Protein AF-A0A534HY97-F1 (afdb_monomer_lite)

Structure (mmCIF, N/CA/C/O backbone):
data_AF-A0A534HY97-F1
#
_entry.id   AF-A0A534HY97-F1
#
loop_
_atom_site.group_PDB
_atom_site.id
_atom_site.type_symbol
_atom_site.label_atom_id
_atom_site.label_alt_id
_atom_site.label_comp_id
_atom_site.label_asym_id
_atom_site.label_entity_id
_atom_site.label_seq_id
_atom_site.pdbx_PDB_ins_code
_atom_site.Cartn_x
_atom_site.Cartn_y
_atom_site.Cartn_z
_atom_site.occupancy
_atom_site.B_iso_or_equiv
_atom_site.auth_seq_id
_atom_site.auth_comp_id
_atom_site.auth_asym_id
_atom_site.auth_atom_id
_atom_site.pdbx_PDB_model_num
ATOM 1 N N . MET A 1 1 ? -30.681 -29.933 42.573 1.00 43.81 1 MET A N 1
ATOM 2 C CA . MET A 1 1 ? -31.107 -31.127 43.339 1.00 43.81 1 MET A CA 1
ATOM 3 C C . MET A 1 1 ? -30.708 -32.365 42.556 1.00 43.81 1 MET A C 1
ATOM 5 O O . MET A 1 1 ? -30.919 -32.370 41.352 1.00 43.81 1 MET A O 1
ATOM 9 N N . MET A 1 2 ? -30.100 -33.366 43.199 1.00 53.94 2 MET A N 1
ATOM 10 C CA . MET A 1 2 ? -29.846 -34.669 42.565 1.00 53.94 2 MET A CA 1
ATOM 11 C C . MET A 1 2 ? -31.105 -35.553 42.613 1.00 53.94 2 MET A C 1
ATOM 13 O O . MET A 1 2 ? -31.918 -35.368 43.522 1.00 53.94 2 MET A O 1
ATOM 17 N N . PRO A 1 3 ? -31.273 -36.508 41.676 1.00 55.75 3 PRO A N 1
ATOM 18 C CA . PRO A 1 3 ? -32.356 -37.478 41.753 1.00 55.75 3 PRO A CA 1
ATOM 19 C C . PRO A 1 3 ? -32.125 -38.474 42.909 1.00 55.75 3 PRO A C 1
ATOM 21 O O . PRO A 1 3 ? -30.981 -38.669 43.327 1.00 55.75 3 PRO A O 1
ATOM 24 N N . PRO A 1 4 ? -33.188 -39.127 43.418 1.00 71.38 4 PRO A N 1
ATOM 25 C CA . PRO A 1 4 ? -33.083 -40.189 44.420 1.00 71.38 4 PRO A CA 1
ATOM 26 C C . PRO A 1 4 ? -32.138 -41.309 43.961 1.00 71.38 4 PRO A C 1
ATOM 28 O O . PRO A 1 4 ? -32.196 -41.737 42.809 1.00 71.38 4 PRO A O 1
ATOM 31 N N . ALA A 1 5 ? -31.293 -41.802 44.870 1.00 62.44 5 ALA A N 1
ATOM 32 C CA . ALA A 1 5 ? -30.189 -42.720 44.567 1.00 62.44 5 ALA A CA 1
ATOM 33 C C . ALA A 1 5 ? -30.605 -44.099 44.008 1.00 62.44 5 ALA A C 1
ATOM 35 O O . ALA A 1 5 ? -29.761 -44.816 43.480 1.00 62.44 5 ALA A O 1
ATOM 36 N N . GLU A 1 6 ? -31.884 -44.474 44.103 1.00 64.75 6 GLU A N 1
ATOM 37 C CA . GLU A 1 6 ? -32.366 -45.813 43.725 1.00 64.75 6 GLU A CA 1
ATOM 38 C C . GLU A 1 6 ? -32.946 -45.912 42.304 1.00 64.75 6 GLU A C 1
ATOM 40 O O . GLU A 1 6 ? -33.356 -46.988 41.871 1.00 64.75 6 GLU A O 1
ATOM 45 N N . LEU A 1 7 ? -32.972 -44.815 41.542 1.00 68.56 7 LEU A N 1
ATOM 46 C CA . LEU A 1 7 ? -33.473 -44.832 40.168 1.00 68.56 7 LEU A CA 1
ATOM 47 C C . LEU A 1 7 ? -32.348 -45.120 39.172 1.00 68.56 7 LEU A C 1
ATOM 49 O O . LEU A 1 7 ? -31.278 -44.511 39.204 1.00 68.56 7 LEU A O 1
ATOM 53 N N . ARG A 1 8 ? -32.610 -46.051 38.246 1.00 76.31 8 ARG A N 1
ATOM 54 C CA . ARG A 1 8 ? -31.692 -46.363 37.148 1.00 76.31 8 ARG A CA 1
ATOM 55 C C . ARG A 1 8 ? -31.490 -45.113 36.296 1.00 76.31 8 ARG A C 1
ATOM 57 O O . ARG A 1 8 ? -32.447 -44.547 35.772 1.00 76.31 8 ARG A O 1
ATOM 64 N N . ARG A 1 9 ? -30.230 -44.700 36.168 1.00 78.38 9 ARG A N 1
ATOM 65 C CA . ARG A 1 9 ? -29.832 -43.585 35.312 1.00 78.38 9 ARG A CA 1
ATOM 66 C C . ARG A 1 9 ? -30.178 -43.910 33.847 1.00 78.38 9 ARG A C 1
ATOM 68 O O . ARG A 1 9 ? -30.005 -45.069 33.461 1.00 78.38 9 ARG A O 1
ATOM 75 N N . PRO A 1 10 ? -30.642 -42.934 33.049 1.00 84.44 10 PRO A N 1
ATOM 76 C CA . PRO A 1 10 ? -30.774 -43.107 31.606 1.00 84.44 10 PRO A CA 1
ATOM 77 C C . PRO A 1 10 ? -29.459 -43.583 30.980 1.00 84.44 10 PRO A C 1
ATOM 79 O O . PRO A 1 10 ? -28.375 -43.284 31.490 1.00 84.44 10 PRO A O 1
ATOM 82 N N . ASP A 1 11 ? -29.549 -44.346 29.895 1.00 87.00 11 ASP A N 1
ATOM 83 C CA . ASP A 1 11 ? -28.372 -44.769 29.145 1.00 87.00 11 ASP A CA 1
ATOM 84 C C . ASP A 1 11 ? -27.736 -43.574 28.394 1.00 87.00 11 ASP A C 1
ATOM 86 O O . ASP A 1 11 ? -28.384 -42.538 28.206 1.00 87.00 11 ASP A O 1
ATOM 90 N N . PRO A 1 12 ? -26.467 -43.682 27.961 1.00 88.81 12 PRO A N 1
ATOM 91 C CA . PRO A 1 12 ? -25.765 -42.583 27.299 1.00 88.81 12 PRO A CA 1
ATOM 92 C C . PRO A 1 12 ? -26.453 -42.049 26.036 1.00 88.81 12 PRO A C 1
ATOM 94 O O . PRO A 1 12 ? -26.373 -40.850 25.782 1.00 88.81 12 PRO A O 1
ATOM 97 N N . ALA A 1 13 ? -27.149 -42.894 25.264 1.00 91.31 13 ALA A N 1
ATOM 98 C CA . ALA A 1 13 ? -27.832 -42.448 24.050 1.00 91.31 13 ALA A CA 1
ATOM 99 C C . ALA A 1 13 ? -29.048 -41.581 24.392 1.00 91.31 13 ALA A C 1
ATOM 101 O O . ALA A 1 13 ? -29.286 -40.568 23.740 1.00 91.31 13 ALA A O 1
ATOM 102 N N . THR A 1 14 ? -29.764 -41.921 25.468 1.00 89.88 14 THR A N 1
ATOM 103 C CA . THR A 1 14 ? -30.853 -41.086 25.993 1.00 89.88 14 THR A CA 1
ATOM 104 C C . THR A 1 14 ? -30.345 -39.723 26.478 1.00 89.88 14 THR A C 1
ATOM 106 O O . THR A 1 14 ? -31.007 -38.708 26.266 1.00 89.88 14 THR A O 1
ATOM 109 N N . TYR A 1 15 ? -29.159 -39.669 27.092 1.00 90.50 15 TYR A N 1
ATOM 110 C CA . TYR A 1 15 ? -28.536 -38.398 27.475 1.00 90.50 15 TYR A CA 1
ATOM 111 C C . TYR A 1 15 ? -28.153 -37.546 26.266 1.00 90.50 15 TYR A C 1
ATOM 113 O O . TYR A 1 15 ? -28.470 -36.360 26.254 1.00 90.50 15 TYR A O 1
ATOM 121 N N . GLN A 1 16 ? -27.516 -38.141 25.256 1.00 93.38 16 GLN A N 1
ATOM 122 C CA . GLN A 1 16 ? -27.124 -37.412 24.053 1.00 93.38 16 GLN A CA 1
ATOM 123 C C . GLN A 1 16 ? -28.350 -36.875 23.309 1.00 93.38 16 GLN A C 1
ATOM 125 O O . GLN A 1 16 ? -28.400 -35.694 23.003 1.00 93.38 16 GLN A O 1
ATOM 130 N N . ALA A 1 17 ? -29.394 -37.694 23.146 1.00 93.25 17 ALA A N 1
ATOM 131 C CA . ALA A 1 17 ? -30.638 -37.267 22.509 1.00 93.25 17 ALA A CA 1
ATOM 132 C C . ALA A 1 17 ? -31.322 -36.104 23.251 1.00 93.25 17 ALA A C 1
ATOM 134 O O . ALA A 1 17 ? -31.919 -35.237 22.619 1.00 93.25 17 ALA A O 1
ATOM 135 N N . MET A 1 18 ? -31.238 -36.069 24.587 1.00 94.25 18 MET A N 1
ATOM 136 C CA . MET A 1 18 ? -31.738 -34.944 25.382 1.00 94.25 18 MET A CA 1
ATOM 137 C C . MET A 1 18 ? -30.898 -33.677 25.173 1.00 94.25 18 MET A C 1
ATOM 139 O O . MET A 1 18 ? -31.474 -32.595 25.080 1.00 94.25 18 MET A O 1
ATOM 143 N N . VAL A 1 19 ? -29.567 -33.800 25.138 1.00 94.50 19 VAL A N 1
ATOM 144 C CA . VAL A 1 19 ? -28.653 -32.672 24.891 1.00 94.50 19 VAL A CA 1
ATOM 145 C C . VAL A 1 19 ? -28.893 -32.105 23.496 1.00 94.50 19 VAL A C 1
ATOM 147 O O . VAL A 1 19 ? -29.194 -30.923 23.390 1.00 94.50 19 VAL A O 1
ATOM 150 N N . ASP A 1 20 ? -28.892 -32.956 22.470 1.00 96.06 20 ASP A N 1
ATOM 151 C CA . ASP A 1 20 ? -29.117 -32.559 21.078 1.00 96.06 20 ASP A CA 1
ATOM 152 C C . ASP A 1 20 ? -30.494 -31.900 20.905 1.00 96.06 20 ASP A C 1
ATOM 154 O O . ASP A 1 20 ? -30.628 -30.884 20.227 1.00 96.06 20 ASP A O 1
ATOM 158 N N . TRP A 1 21 ? -31.534 -32.450 21.548 1.00 95.19 21 TRP A N 1
ATOM 159 C CA . TRP A 1 21 ? -32.861 -31.837 21.543 1.00 95.19 21 TRP A CA 1
ATOM 160 C C . TRP A 1 21 ? -32.834 -30.446 22.181 1.00 95.19 21 TRP A C 1
ATOM 162 O O . TRP A 1 21 ? -33.340 -29.503 21.579 1.00 95.19 21 TRP A O 1
ATOM 172 N N . LEU A 1 22 ? -32.223 -30.300 23.361 1.00 94.50 22 LEU A N 1
ATOM 173 C CA . LEU A 1 22 ? -32.164 -29.026 24.078 1.00 94.50 22 LEU A CA 1
ATOM 174 C C . LEU A 1 22 ? -31.358 -27.972 23.307 1.00 94.50 22 LEU A C 1
ATOM 176 O O . LEU A 1 22 ? -31.809 -26.837 23.205 1.00 94.50 22 LEU A O 1
ATOM 180 N N . GLU A 1 23 ? -30.206 -28.346 22.751 1.00 93.69 23 GLU A N 1
ATOM 181 C CA . GLU A 1 23 ? -29.397 -27.486 21.880 1.00 93.69 23 GLU A CA 1
ATOM 182 C C . GLU A 1 23 ? -30.203 -27.067 20.649 1.00 93.69 23 GLU A C 1
ATOM 184 O O . GLU A 1 23 ? -30.319 -25.879 20.370 1.00 93.69 23 GLU A O 1
ATOM 189 N N . SER A 1 24 ? -30.877 -28.014 19.985 1.00 93.88 24 SER A N 1
ATOM 190 C CA . SER A 1 24 ? -31.702 -27.710 18.812 1.00 93.88 24 SER A CA 1
ATOM 191 C C . SER A 1 24 ? -32.898 -26.807 19.121 1.00 93.88 24 SER A C 1
ATOM 193 O O . SER A 1 24 ? -33.297 -26.025 18.263 1.00 93.88 24 SER A O 1
ATOM 195 N N . GLU A 1 25 ? -33.495 -26.911 20.313 1.00 93.38 25 GLU A N 1
ATOM 196 C CA . GLU A 1 25 ? -34.571 -26.017 20.755 1.00 93.38 25 GLU A CA 1
ATOM 197 C C . GLU A 1 25 ? -34.041 -24.620 21.072 1.00 93.38 25 GLU A C 1
ATOM 199 O O . GLU A 1 25 ? -34.659 -23.632 20.685 1.00 93.38 25 GLU A O 1
ATOM 204 N N . LEU A 1 26 ? -32.892 -24.531 21.747 1.00 88.19 26 LEU A N 1
ATOM 205 C CA . LEU A 1 26 ? -32.250 -23.256 22.052 1.00 88.19 26 LEU A CA 1
ATOM 206 C C . LEU A 1 26 ? -31.831 -22.531 20.768 1.00 88.19 26 LEU A C 1
ATOM 208 O O . LEU A 1 26 ? -32.107 -21.343 20.636 1.00 88.19 26 LEU A O 1
ATOM 212 N N . ASP A 1 27 ? -31.241 -23.245 19.811 1.00 88.50 27 ASP A N 1
ATOM 213 C CA . ASP A 1 27 ? -30.757 -22.676 18.552 1.00 88.50 27 ASP A CA 1
ATOM 214 C C . ASP A 1 27 ? -31.889 -22.307 17.584 1.00 88.50 27 ASP A C 1
ATOM 216 O O . ASP A 1 27 ? -31.730 -21.392 16.777 1.00 88.50 27 ASP A O 1
ATOM 220 N N . ARG A 1 28 ? -33.045 -22.985 17.652 1.00 88.31 28 ARG A N 1
ATOM 221 C CA . ARG A 1 28 ? -34.173 -22.744 16.733 1.00 88.31 28 ARG A CA 1
ATOM 222 C C . ARG A 1 28 ? -34.725 -21.327 16.833 1.00 88.31 28 ARG A C 1
ATOM 224 O O . ARG A 1 28 ? -35.046 -20.734 15.805 1.00 88.31 28 ARG A O 1
ATOM 231 N N . ASP A 1 29 ? -34.828 -20.816 18.056 1.00 82.31 29 ASP A N 1
ATOM 232 C CA . ASP A 1 29 ? -35.388 -19.496 18.346 1.00 82.31 29 ASP A CA 1
ATOM 233 C C . ASP A 1 29 ? -34.327 -18.497 18.825 1.00 82.31 29 ASP A C 1
ATOM 235 O O . ASP A 1 29 ? -34.662 -17.350 19.125 1.00 82.31 29 ASP A O 1
ATOM 239 N N . ALA A 1 30 ? -33.050 -18.895 18.893 1.00 82.50 30 ALA A N 1
ATOM 240 C CA . ALA A 1 30 ? -31.966 -17.975 19.194 1.00 82.50 30 ALA A CA 1
ATOM 241 C C . ALA A 1 30 ? -31.774 -17.010 18.014 1.00 82.50 30 ALA A C 1
ATOM 243 O O . ALA A 1 30 ? -31.283 -17.415 16.955 1.00 82.50 30 ALA A O 1
ATOM 244 N N . PRO A 1 31 ? -32.100 -15.710 18.158 1.00 80.62 31 PRO A N 1
ATOM 245 C CA . PRO A 1 31 ? -31.619 -14.743 17.190 1.00 80.62 31 PRO A CA 1
ATOM 246 C C . PRO A 1 31 ? -30.084 -14.776 17.228 1.00 80.62 31 PRO A C 1
ATOM 248 O O . PRO A 1 31 ? -29.516 -14.805 18.327 1.00 80.62 31 PRO A O 1
ATOM 251 N N . PRO A 1 32 ? -29.394 -14.741 16.072 1.00 78.69 32 PRO A N 1
ATOM 252 C CA . PRO A 1 32 ? -27.952 -14.565 16.051 1.00 78.69 32 PRO A CA 1
ATOM 253 C C . PRO A 1 32 ? -27.597 -13.349 16.906 1.00 78.69 32 PRO A C 1
ATOM 255 O O . PRO A 1 32 ? -27.979 -12.219 16.591 1.00 78.69 32 PRO A O 1
ATOM 258 N N . TYR A 1 33 ? -26.913 -13.574 18.028 1.00 75.69 33 TYR A N 1
ATOM 259 C CA . TYR A 1 33 ? -26.453 -12.482 18.871 1.00 75.69 33 TYR A CA 1
ATOM 260 C C . TYR A 1 33 ? -25.188 -11.903 18.248 1.00 75.69 33 TYR A C 1
ATOM 262 O O . TYR A 1 33 ? -24.064 -12.223 18.627 1.00 75.69 33 TYR A O 1
ATOM 270 N N . THR A 1 34 ? -25.395 -11.057 17.247 1.00 73.31 34 THR A N 1
ATOM 271 C CA . THR A 1 34 ? -24.365 -10.226 16.633 1.00 73.31 34 THR A CA 1
ATOM 272 C C . THR A 1 34 ? -24.617 -8.787 17.074 1.00 73.31 34 THR A C 1
ATOM 274 O O . THR A 1 34 ? -25.194 -8.009 16.306 1.00 73.31 34 THR A O 1
ATOM 277 N N . PRO A 1 35 ? -24.293 -8.420 18.332 1.00 72.62 35 PRO A N 1
ATOM 278 C CA . PRO A 1 35 ? -24.383 -7.028 18.741 1.00 72.62 35 PRO A CA 1
ATOM 279 C C . PRO A 1 35 ? -23.539 -6.207 17.771 1.00 72.62 35 PRO A C 1
ATOM 281 O O . PRO A 1 35 ? -22.435 -6.622 17.406 1.00 72.62 35 PRO A O 1
ATOM 284 N N . ALA A 1 36 ? -24.070 -5.067 17.325 1.00 70.06 36 ALA A N 1
ATOM 285 C CA . ALA A 1 36 ? -23.292 -4.165 16.491 1.00 70.06 36 ALA A CA 1
ATOM 286 C C . ALA A 1 36 ? -21.965 -3.882 17.212 1.00 70.06 36 ALA A C 1
ATOM 288 O O . ALA A 1 36 ? -21.996 -3.642 18.429 1.00 70.06 36 ALA A O 1
ATOM 289 N N . PRO A 1 37 ? -20.817 -3.947 16.513 1.00 68.62 37 PRO A N 1
ATOM 290 C CA . PRO A 1 37 ? -19.553 -3.589 17.126 1.00 68.62 37 PRO A CA 1
ATOM 291 C C . PRO A 1 37 ? -19.730 -2.201 17.739 1.00 68.62 37 PRO A C 1
ATOM 293 O O . PRO A 1 37 ? -20.206 -1.274 17.080 1.00 68.62 37 PRO A O 1
ATOM 296 N N . GLY A 1 38 ? -19.455 -2.089 19.041 1.00 73.12 38 GLY A N 1
ATOM 297 C CA . GLY A 1 38 ? -19.552 -0.808 19.730 1.00 73.12 38 GLY A CA 1
ATOM 298 C C . GLY A 1 38 ? -18.714 0.231 18.988 1.00 73.12 38 GLY A C 1
ATOM 299 O O . GLY A 1 38 ? -17.711 -0.120 18.366 1.00 73.12 38 GLY A O 1
ATOM 300 N N . LEU A 1 39 ? -19.121 1.500 19.032 1.00 78.06 39 LEU A N 1
ATOM 301 C CA . LEU A 1 39 ? -18.336 2.566 18.412 1.00 78.06 39 LEU A CA 1
ATOM 302 C C . LEU A 1 39 ? -16.916 2.547 18.986 1.00 78.06 39 LEU A C 1
ATOM 304 O O . LEU A 1 39 ? -16.729 2.655 20.198 1.00 78.06 39 LEU A O 1
ATOM 308 N N . HIS A 1 40 ? -15.936 2.406 18.103 1.00 82.25 40 HIS A N 1
ATOM 309 C CA . HIS A 1 40 ? -14.521 2.431 18.431 1.00 82.25 40 HIS A CA 1
ATOM 310 C C . HIS A 1 40 ? -13.775 3.296 17.430 1.00 82.25 40 HIS A C 1
ATOM 312 O O . HIS A 1 40 ? -14.274 3.590 16.341 1.00 82.25 40 HIS A O 1
ATOM 318 N N . ARG A 1 41 ? -12.583 3.749 17.825 1.00 88.00 41 ARG A N 1
ATOM 319 C CA . ARG A 1 41 ? -11.640 4.302 16.851 1.00 88.00 41 ARG A CA 1
ATOM 320 C C . ARG A 1 41 ? -11.273 3.201 15.859 1.00 88.00 41 ARG A C 1
ATOM 322 O O . ARG A 1 41 ? -11.191 2.049 16.267 1.00 88.00 41 ARG A O 1
ATOM 329 N N . LEU A 1 42 ? -10.970 3.575 14.621 1.00 89.44 42 LEU A N 1
ATOM 330 C CA . LEU A 1 42 ? -10.340 2.645 13.688 1.00 89.44 42 LEU A CA 1
ATOM 331 C C . LEU A 1 42 ? -9.003 2.182 14.283 1.00 89.44 42 LEU A C 1
ATOM 333 O O . LEU A 1 42 ? -8.281 2.986 14.885 1.00 89.44 42 LEU A O 1
ATOM 337 N N . ASN A 1 43 ? -8.691 0.900 14.161 1.00 90.38 43 ASN A N 1
ATOM 338 C CA . ASN A 1 43 ? -7.332 0.411 14.376 1.00 90.38 43 ASN A CA 1
ATOM 339 C C . ASN A 1 43 ? -6.474 0.647 13.115 1.00 90.38 43 ASN A C 1
ATOM 341 O O . ASN A 1 43 ? -6.963 1.139 12.096 1.00 90.38 43 ASN A O 1
ATOM 345 N N . ARG A 1 44 ? -5.178 0.325 13.161 1.00 92.50 44 ARG A N 1
ATOM 346 C CA . ARG A 1 44 ? -4.254 0.507 12.027 1.00 92.50 44 ARG A CA 1
ATOM 347 C C . ARG A 1 44 ? -4.738 -0.170 10.745 1.00 92.50 44 ARG A C 1
ATOM 349 O O . ARG A 1 44 ? -4.656 0.439 9.680 1.00 92.50 44 ARG A O 1
ATOM 356 N N . THR A 1 45 ? -5.221 -1.405 10.844 1.00 92.75 45 THR A N 1
ATOM 357 C CA . THR A 1 45 ? -5.686 -2.192 9.694 1.00 92.75 45 THR A CA 1
ATOM 358 C C . THR A 1 45 ? -6.960 -1.598 9.107 1.00 92.75 45 THR A C 1
ATOM 360 O O . THR A 1 45 ? -7.050 -1.376 7.905 1.00 92.75 45 THR A O 1
ATOM 363 N N . GLU A 1 46 ? -7.930 -1.273 9.956 1.00 92.38 46 GLU A N 1
ATOM 364 C CA . GLU A 1 46 ? -9.190 -0.649 9.555 1.00 92.38 46 GLU A CA 1
ATOM 365 C C . GLU A 1 46 ? -8.965 0.731 8.941 1.00 92.38 46 GLU A C 1
ATOM 367 O O . GLU A 1 46 ? -9.612 1.081 7.955 1.00 92.38 46 GLU A O 1
ATOM 372 N N . TYR A 1 47 ? -8.023 1.505 9.483 1.00 94.12 47 TYR A N 1
ATOM 373 C CA . TYR A 1 47 ? -7.635 2.788 8.914 1.00 94.12 47 TYR A CA 1
ATOM 374 C C . TYR A 1 47 ? -7.015 2.617 7.525 1.00 94.12 47 TYR A C 1
ATOM 376 O O . TYR A 1 47 ? -7.439 3.301 6.599 1.00 94.12 47 TYR A O 1
ATOM 384 N N . ALA A 1 48 ? -6.070 1.688 7.348 1.00 95.00 48 ALA A N 1
ATOM 385 C CA . ALA A 1 48 ? -5.470 1.413 6.042 1.00 95.00 48 ALA A CA 1
ATOM 386 C C . ALA A 1 48 ? -6.512 0.966 5.007 1.00 95.00 48 ALA A C 1
ATOM 388 O O . ALA A 1 48 ? -6.548 1.520 3.911 1.00 95.00 48 ALA A O 1
ATOM 389 N N . ASN A 1 49 ? -7.411 0.052 5.383 1.00 95.12 49 ASN A N 1
ATOM 390 C CA . ASN A 1 49 ? -8.507 -0.388 4.518 1.00 95.12 49 ASN A CA 1
ATOM 391 C C . ASN A 1 49 ? -9.442 0.773 4.163 1.00 95.12 49 ASN A C 1
ATOM 393 O O . ASN A 1 49 ? -9.807 0.934 3.009 1.00 95.12 49 ASN A O 1
ATOM 397 N N . SER A 1 50 ? -9.767 1.639 5.128 1.00 95.19 50 SER A N 1
ATOM 398 C CA . SER A 1 50 ? -10.600 2.821 4.869 1.00 95.19 50 SER A CA 1
ATOM 399 C C . SER A 1 50 ? -9.933 3.793 3.892 1.00 95.19 50 SER A C 1
ATOM 401 O O . SER A 1 50 ? -10.610 4.398 3.068 1.00 95.19 50 SER A O 1
ATOM 403 N N . ILE A 1 51 ? -8.611 3.967 3.979 1.00 95.75 51 ILE A N 1
ATOM 404 C CA . ILE A 1 51 ? -7.857 4.803 3.040 1.00 95.75 51 ILE A CA 1
ATOM 405 C C . ILE A 1 51 ? -7.825 4.168 1.646 1.00 95.75 51 ILE A C 1
ATOM 407 O O . ILE A 1 51 ? -8.061 4.884 0.674 1.00 95.75 51 ILE A O 1
ATOM 411 N N . GLN A 1 52 ? -7.619 2.852 1.544 1.00 94.56 52 GLN A N 1
ATOM 412 C CA . GLN A 1 52 ? -7.725 2.133 0.273 1.00 94.56 52 GLN A CA 1
ATOM 413 C C . GLN A 1 52 ? -9.125 2.294 -0.332 1.00 94.56 52 GLN A C 1
ATOM 415 O O . GLN A 1 52 ? -9.251 2.686 -1.481 1.00 94.56 52 GLN A O 1
ATOM 420 N N . ASP A 1 53 ? -10.185 2.073 0.439 1.00 96.12 53 ASP A N 1
ATOM 421 C CA . ASP A 1 53 ? -11.556 2.123 -0.078 1.00 96.12 53 ASP A CA 1
ATOM 422 C C . ASP A 1 53 ? -11.971 3.534 -0.532 1.00 96.12 53 ASP A C 1
ATOM 424 O O . ASP A 1 53 ? -12.759 3.688 -1.466 1.00 96.12 53 ASP A O 1
ATOM 428 N N . LEU A 1 54 ? -11.472 4.579 0.138 1.00 95.38 54 LEU A N 1
ATOM 429 C CA . LEU A 1 54 ? -11.847 5.966 -0.154 1.00 95.38 54 LEU A CA 1
ATOM 430 C C . LEU A 1 54 ? -10.977 6.624 -1.225 1.00 95.38 54 LEU A C 1
ATOM 432 O O . LEU A 1 54 ? -11.476 7.476 -1.960 1.00 95.38 54 LEU A O 1
ATOM 436 N N . LEU A 1 55 ? -9.684 6.298 -1.259 1.00 93.81 55 LEU A N 1
ATOM 437 C CA . LEU A 1 55 ? -8.681 6.996 -2.069 1.00 93.81 55 LEU A CA 1
ATOM 438 C C . LEU A 1 55 ? -7.964 6.077 -3.066 1.00 93.81 55 LEU A C 1
ATOM 440 O O . LEU A 1 55 ? -7.116 6.565 -3.804 1.00 93.81 55 LEU A O 1
ATOM 444 N N . ASP A 1 56 ? -8.279 4.779 -3.070 1.00 92.06 56 ASP A N 1
ATOM 445 C CA . ASP A 1 56 ? -7.577 3.732 -3.824 1.00 92.06 56 ASP A CA 1
ATOM 446 C C . ASP A 1 56 ? -6.063 3.719 -3.564 1.00 92.06 56 ASP A C 1
ATOM 448 O O . ASP A 1 56 ? -5.243 3.452 -4.440 1.00 92.06 56 ASP A O 1
ATOM 452 N N . LEU A 1 57 ? -5.686 4.061 -2.327 1.00 91.38 57 LEU A N 1
ATOM 453 C CA . LEU A 1 57 ? -4.308 4.333 -1.954 1.00 91.38 57 LEU A CA 1
ATOM 454 C C . LEU A 1 57 ? -3.782 3.304 -0.944 1.00 91.38 57 LEU A C 1
ATOM 456 O O . LEU A 1 57 ? -4.130 3.387 0.241 1.00 91.38 57 LEU A O 1
ATOM 460 N N . PRO A 1 58 ? -2.883 2.394 -1.359 1.00 90.88 58 PRO A N 1
ATOM 461 C CA . PRO A 1 58 ? -2.291 1.440 -0.438 1.00 90.88 58 PRO A CA 1
ATOM 462 C C . PRO A 1 58 ? -1.282 2.154 0.460 1.00 90.88 58 PRO A C 1
ATOM 464 O O . PRO A 1 58 ? -0.313 2.762 -0.002 1.00 90.88 58 PRO A O 1
ATOM 467 N N . ILE A 1 59 ? -1.499 2.073 1.773 1.00 91.31 59 ILE A N 1
ATOM 468 C CA . ILE A 1 59 ? -0.614 2.668 2.776 1.00 91.31 59 ILE A CA 1
ATOM 469 C C . ILE A 1 59 ? -0.138 1.629 3.786 1.00 91.31 59 ILE A C 1
ATOM 471 O O . ILE A 1 59 ? -0.861 0.708 4.151 1.00 91.31 59 ILE A O 1
ATOM 475 N N . ASP A 1 60 ? 1.073 1.830 4.303 1.00 91.19 60 ASP A N 1
ATOM 476 C CA . ASP A 1 60 ? 1.548 1.123 5.491 1.00 91.19 60 ASP A CA 1
ATOM 477 C C . ASP A 1 60 ? 1.163 1.931 6.745 1.00 91.19 60 ASP A C 1
ATOM 479 O O . ASP A 1 60 ? 1.827 2.931 7.054 1.00 91.19 60 ASP A O 1
ATOM 483 N N . PRO A 1 61 ? 0.121 1.530 7.498 1.00 91.56 61 PRO A N 1
ATOM 484 C CA . PRO A 1 61 ? -0.357 2.292 8.647 1.00 91.56 61 PRO A CA 1
ATOM 485 C C . PRO A 1 61 ? 0.674 2.360 9.781 1.00 91.56 61 PRO A C 1
ATOM 487 O O . PRO A 1 61 ? 0.628 3.291 10.590 1.00 91.56 61 PRO A O 1
ATOM 490 N N . ALA A 1 62 ? 1.643 1.435 9.840 1.00 92.00 62 ALA A N 1
ATOM 491 C CA . ALA A 1 62 ? 2.672 1.431 10.876 1.00 92.00 62 ALA A CA 1
ATOM 492 C C . ALA A 1 62 ? 3.641 2.618 10.759 1.00 92.00 62 ALA A C 1
ATOM 494 O O . ALA A 1 62 ? 4.253 3.001 11.758 1.00 92.00 62 ALA A O 1
ATOM 495 N N . LYS A 1 63 ? 3.745 3.234 9.572 1.00 90.56 63 LYS A N 1
ATOM 496 C CA . LYS A 1 63 ? 4.524 4.464 9.345 1.00 90.56 63 LYS A CA 1
ATOM 497 C C . LYS A 1 63 ? 3.838 5.724 9.880 1.00 90.56 63 LYS A C 1
ATOM 499 O O . LYS A 1 63 ? 4.503 6.749 10.036 1.00 90.56 63 LYS A O 1
ATOM 504 N N . TYR A 1 64 ? 2.530 5.669 10.138 1.00 90.50 64 TYR A N 1
ATOM 505 C CA . TYR A 1 64 ? 1.716 6.849 10.445 1.00 90.50 64 TYR A CA 1
ATOM 506 C C . TYR A 1 64 ? 1.114 6.836 11.849 1.00 90.50 64 TYR A C 1
ATOM 508 O O . TYR A 1 64 ? 1.051 7.878 12.499 1.00 90.50 64 TYR A O 1
ATOM 516 N N . LEU A 1 65 ? 0.673 5.672 12.321 1.00 92.19 65 LEU A N 1
ATOM 517 C CA . LEU A 1 65 ? -0.039 5.515 13.589 1.00 92.19 65 LEU A CA 1
ATOM 518 C C . LEU A 1 65 ? 0.785 4.660 14.556 1.00 92.19 65 LEU A C 1
ATOM 520 O O . LEU A 1 65 ? 1.551 3.825 14.090 1.00 92.19 65 LEU A O 1
ATOM 524 N N . PRO A 1 66 ? 0.655 4.815 15.887 1.00 89.69 66 PRO A N 1
ATOM 525 C CA . PRO A 1 66 ? 1.267 3.921 16.880 1.00 89.69 66 PRO A CA 1
ATOM 526 C C . PRO A 1 66 ? 0.575 2.549 16.909 1.00 89.69 66 PRO A C 1
ATOM 528 O O . PRO A 1 66 ? -0.497 2.398 16.333 1.00 89.69 66 PRO A O 1
ATOM 531 N N . SER A 1 67 ? 1.203 1.545 17.535 1.00 87.44 67 SER A N 1
ATOM 532 C CA . SER A 1 67 ? 0.631 0.192 17.621 1.00 87.44 67 SER A CA 1
ATOM 533 C C . SER A 1 67 ? -0.673 0.207 18.408 1.00 87.44 67 SER A C 1
ATOM 535 O O . SER A 1 67 ? -0.786 0.933 19.395 1.00 87.44 67 SER A O 1
ATOM 537 N N . ASP A 1 68 ? -1.627 -0.616 17.985 1.00 85.50 68 ASP A N 1
ATOM 538 C CA . ASP A 1 68 ? -2.856 -0.856 18.731 1.00 85.50 68 ASP A CA 1
ATOM 539 C C . ASP A 1 68 ? -2.619 -1.858 19.867 1.00 85.50 68 ASP A C 1
ATOM 541 O O . ASP A 1 68 ? -1.744 -2.727 19.779 1.00 85.50 68 ASP A O 1
ATOM 545 N N . ASP A 1 69 ? -3.401 -1.721 20.938 1.00 78.75 69 ASP A N 1
ATOM 546 C CA . ASP A 1 69 ? -3.416 -2.677 22.039 1.00 78.75 69 ASP A CA 1
ATOM 547 C C . ASP A 1 69 ? -4.260 -3.892 21.642 1.00 78.75 69 ASP A C 1
ATOM 549 O O . ASP A 1 69 ? -5.397 -3.756 21.190 1.00 78.75 69 ASP A O 1
ATOM 553 N N . SER A 1 70 ? -3.720 -5.094 21.852 1.00 78.94 70 SER A N 1
ATOM 554 C CA . SER A 1 70 ? -4.473 -6.335 21.657 1.00 78.94 70 SER A CA 1
ATOM 555 C C . SER A 1 70 ? -5.062 -6.817 22.980 1.00 78.94 70 SER A C 1
ATOM 557 O O . SER A 1 70 ? -4.394 -6.858 24.014 1.00 78.94 70 SER A O 1
ATOM 559 N N . THR A 1 71 ? -6.336 -7.197 22.962 1.00 75.44 71 THR A N 1
ATOM 560 C CA . THR A 1 71 ? -7.037 -7.807 24.095 1.00 75.44 71 THR A CA 1
ATOM 561 C C . THR A 1 71 ? -7.658 -9.120 23.643 1.00 75.44 71 THR A C 1
ATOM 563 O O . THR A 1 71 ? -8.309 -9.186 22.607 1.00 75.44 71 THR A O 1
ATOM 566 N N . SER A 1 72 ? -7.453 -10.196 24.409 1.00 75.12 72 SER A N 1
ATOM 567 C CA . SER A 1 72 ? -7.943 -11.547 24.069 1.00 75.12 72 SER A CA 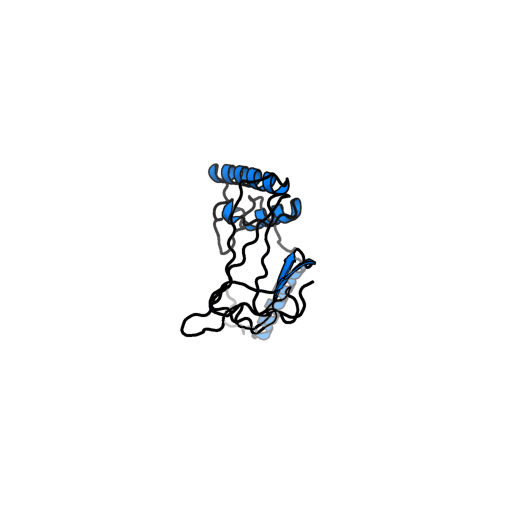1
ATOM 568 C C . SER A 1 72 ? -7.529 -12.036 22.668 1.00 75.12 72 SER A C 1
ATOM 570 O O . SER A 1 72 ? -8.224 -12.850 22.071 1.00 75.12 72 SER A O 1
ATOM 572 N N . GLY A 1 73 ? -6.400 -11.538 22.149 1.00 79.12 73 GLY A N 1
ATOM 573 C CA . GLY A 1 73 ? -5.894 -11.859 20.810 1.00 79.12 73 GLY A CA 1
ATOM 574 C C . GLY A 1 73 ? -6.472 -11.015 19.669 1.00 79.12 73 GLY A C 1
ATOM 575 O O . GLY A 1 73 ? -6.114 -11.262 18.524 1.00 79.12 73 GLY A O 1
ATOM 576 N N . PHE A 1 74 ? -7.314 -10.020 19.963 1.00 78.44 74 PHE A N 1
ATOM 577 C CA . PHE A 1 74 ? -7.928 -9.140 18.967 1.00 78.44 74 PHE A CA 1
ATOM 578 C C . PHE A 1 74 ? -7.566 -7.674 19.222 1.00 78.44 74 PHE A C 1
ATOM 580 O O . PHE A 1 74 ? -7.476 -7.236 20.369 1.00 78.44 74 PHE A O 1
ATOM 587 N N . ASP A 1 75 ? -7.384 -6.912 18.150 1.00 77.12 75 ASP A N 1
ATOM 588 C CA . ASP A 1 75 ? -7.004 -5.492 18.140 1.00 77.12 75 ASP A CA 1
ATOM 589 C C . ASP A 1 75 ? -8.143 -4.566 17.668 1.00 77.12 75 ASP A C 1
ATOM 591 O O . ASP A 1 75 ? -7.937 -3.372 17.468 1.00 77.12 75 ASP A O 1
ATOM 595 N N . ASN A 1 76 ? -9.358 -5.099 17.504 1.00 77.19 76 ASN A N 1
ATOM 596 C CA . ASN A 1 76 ? -10.575 -4.370 17.121 1.00 77.19 76 ASN A CA 1
ATOM 597 C C . ASN A 1 76 ? -11.635 -4.346 18.242 1.00 77.19 76 ASN A C 1
ATOM 599 O O . ASN A 1 76 ? -12.816 -4.075 18.022 1.00 77.19 76 ASN A O 1
ATOM 603 N N . ILE A 1 77 ? -11.238 -4.661 19.480 1.00 76.56 77 ILE A N 1
ATOM 604 C CA . ILE A 1 77 ? -12.166 -4.665 20.614 1.00 76.56 77 ILE A CA 1
ATOM 605 C C . ILE A 1 77 ? -12.426 -3.228 21.060 1.00 76.56 77 ILE A C 1
ATOM 607 O O . ILE A 1 77 ? -11.562 -2.574 21.645 1.00 76.56 77 ILE A O 1
ATOM 611 N N . ALA A 1 78 ? -13.665 -2.771 20.878 1.00 72.81 78 ALA A N 1
ATOM 612 C CA . ALA A 1 78 ? -14.069 -1.400 21.179 1.00 72.81 78 ALA A CA 1
ATOM 613 C C . ALA A 1 78 ? -13.736 -0.926 22.604 1.00 72.81 78 ALA A C 1
ATOM 615 O O . ALA A 1 78 ? -13.325 0.212 22.800 1.00 72.81 78 ALA A O 1
ATOM 616 N N . GLY A 1 79 ? -13.871 -1.807 23.601 1.00 69.06 79 GLY A N 1
ATOM 617 C CA . GLY A 1 79 ? -13.553 -1.491 24.998 1.00 69.06 79 GLY A CA 1
ATOM 618 C C . GLY A 1 79 ? -12.055 -1.385 25.314 1.00 69.06 79 GLY A C 1
ATOM 619 O O . GLY A 1 79 ? -11.709 -0.856 26.367 1.00 69.06 79 GLY A O 1
ATOM 620 N N . ALA A 1 80 ? -11.179 -1.878 24.434 1.00 71.31 80 ALA A N 1
ATOM 621 C CA . ALA A 1 80 ? -9.724 -1.817 24.587 1.00 71.31 80 ALA A CA 1
ATOM 622 C C . ALA A 1 80 ? -9.100 -0.638 23.817 1.00 71.31 80 ALA A C 1
ATOM 624 O O . ALA A 1 80 ? -8.039 -0.140 24.187 1.00 71.31 80 ALA A O 1
ATOM 625 N N . LEU A 1 81 ? -9.773 -0.148 22.773 1.00 72.88 81 LEU A N 1
ATOM 626 C CA . LEU A 1 81 ? -9.292 0.929 21.909 1.00 72.88 81 LEU A CA 1
ATOM 627 C C . LEU A 1 81 ? -9.623 2.320 22.479 1.00 72.88 81 LEU A C 1
ATOM 629 O O . LEU A 1 81 ? -10.546 3.006 22.037 1.00 72.88 81 LEU A O 1
ATOM 633 N N . GLY A 1 82 ? -8.843 2.763 23.467 1.00 74.50 82 GL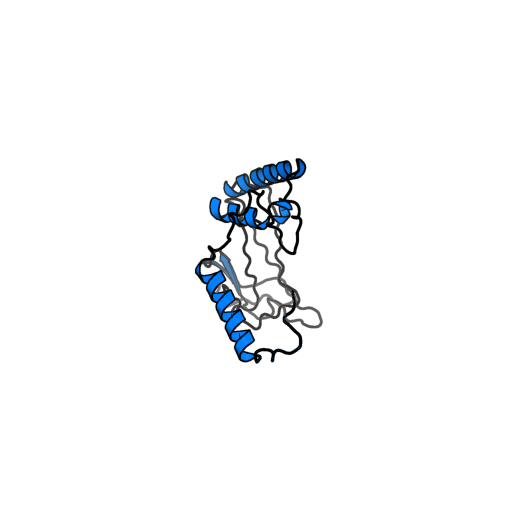Y A N 1
ATOM 634 C CA . GLY A 1 82 ? -8.950 4.115 24.030 1.00 74.50 82 GLY A CA 1
ATOM 635 C C . GLY A 1 82 ? -8.422 5.207 23.088 1.00 74.50 82 GLY A C 1
ATOM 636 O O . GLY A 1 82 ? -7.518 4.970 22.295 1.00 74.50 82 GLY A O 1
ATOM 637 N N . ILE A 1 83 ? -8.936 6.435 23.174 1.00 81.50 83 ILE A N 1
ATOM 638 C CA . ILE A 1 83 ? -8.396 7.587 22.429 1.00 81.50 83 ILE A CA 1
ATOM 639 C C . ILE A 1 83 ? -7.530 8.429 23.371 1.00 81.50 83 ILE A C 1
ATOM 641 O O . ILE A 1 83 ? -7.970 8.793 24.461 1.00 81.50 83 ILE A O 1
ATOM 645 N N . SER A 1 84 ? -6.312 8.769 22.944 1.00 85.12 84 SER A N 1
ATOM 646 C CA . SER A 1 84 ? -5.441 9.743 23.612 1.00 85.12 84 SER A CA 1
ATOM 647 C C . SER A 1 84 ? -5.276 10.996 22.749 1.00 85.12 84 SER A C 1
ATOM 649 O O . SER A 1 84 ? -5.451 10.948 21.531 1.00 85.12 84 SER A O 1
ATOM 651 N N . SER A 1 85 ? -4.893 12.123 23.356 1.00 88.12 85 SER A N 1
ATOM 652 C CA . SER A 1 85 ? -4.578 13.352 22.607 1.00 88.12 85 SER A CA 1
ATOM 653 C C . SER A 1 85 ? -3.476 13.123 21.569 1.00 88.12 85 SER A C 1
ATOM 655 O O . SER A 1 85 ? -3.620 13.515 20.416 1.00 88.12 85 SER A O 1
ATOM 657 N N . THR A 1 86 ? -2.424 12.398 21.955 1.00 89.44 86 THR A N 1
ATOM 658 C CA . THR A 1 86 ? -1.301 12.039 21.077 1.00 89.44 86 THR A CA 1
ATOM 659 C C . THR A 1 86 ? -1.738 11.217 19.871 1.00 89.44 86 THR A C 1
ATOM 661 O O . THR A 1 86 ? -1.197 11.370 18.779 1.00 89.44 86 THR A O 1
ATOM 664 N N . LEU A 1 87 ? -2.735 10.352 20.043 1.00 89.50 87 LEU A N 1
ATOM 665 C CA . LEU A 1 87 ? -3.265 9.557 18.951 1.00 89.50 87 LEU A CA 1
ATOM 666 C C . LEU A 1 87 ? -4.068 10.414 17.970 1.00 89.50 87 LEU A C 1
ATOM 668 O O . LEU A 1 87 ? -3.935 10.238 16.765 1.00 89.50 87 LEU A O 1
ATOM 672 N N . VAL A 1 88 ? -4.884 11.347 18.465 1.00 91.62 88 VAL A N 1
ATOM 673 C CA . VAL A 1 88 ? -5.625 12.274 17.595 1.00 91.62 88 VAL A CA 1
ATOM 674 C C . VAL A 1 88 ? -4.654 13.121 16.770 1.00 91.62 88 VAL A C 1
ATOM 676 O O . VAL A 1 88 ? -4.847 13.275 15.566 1.00 91.62 88 VAL A O 1
ATOM 679 N N . GLU A 1 89 ? -3.573 13.606 17.382 1.00 92.50 89 GLU A N 1
ATOM 680 C CA . GLU A 1 89 ? -2.500 14.311 16.671 1.00 92.50 89 GLU A CA 1
ATOM 681 C C . GLU A 1 89 ? -1.842 13.429 15.597 1.00 92.50 89 GLU A C 1
ATOM 683 O O . GLU A 1 89 ? -1.604 13.896 14.478 1.00 92.50 89 GLU A O 1
ATOM 688 N N . ALA A 1 90 ? -1.600 12.147 15.899 1.00 92.69 90 ALA A N 1
ATOM 689 C CA . ALA A 1 90 ? -1.081 11.184 14.930 1.00 92.69 90 ALA A CA 1
ATOM 690 C C . ALA A 1 90 ? -2.051 10.974 13.757 1.00 92.69 90 ALA A C 1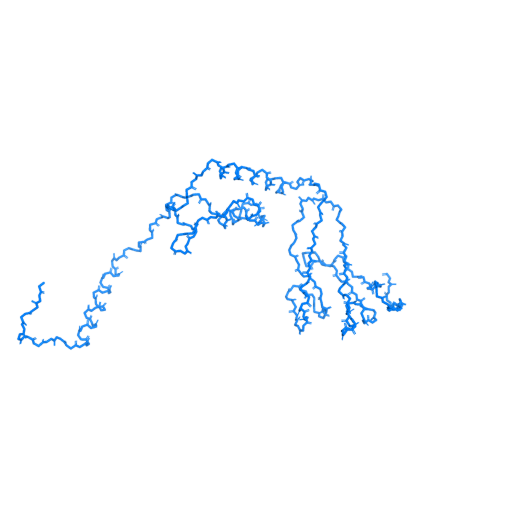
ATOM 692 O O . ALA A 1 90 ? -1.616 11.021 12.610 1.00 92.69 90 ALA A O 1
ATOM 693 N N . TYR A 1 91 ? -3.357 10.840 14.013 1.00 93.12 91 TYR A N 1
ATOM 694 C CA . TYR A 1 91 ? -4.382 10.737 12.968 1.00 93.12 91 TYR A CA 1
ATOM 695 C C . TYR A 1 91 ? -4.434 11.968 12.064 1.00 93.12 91 TYR A C 1
ATOM 697 O O . TYR A 1 91 ? -4.481 11.830 10.844 1.00 93.12 91 TYR A O 1
ATOM 705 N N . VAL A 1 92 ? -4.391 13.173 12.636 1.00 94.56 92 VAL A N 1
ATOM 706 C CA . VAL A 1 92 ? -4.385 14.418 11.850 1.00 94.56 92 VAL A CA 1
ATOM 707 C C . VAL A 1 92 ? -3.112 14.516 11.009 1.00 94.56 92 VAL A C 1
ATOM 709 O O . VAL A 1 92 ? -3.177 14.838 9.824 1.00 94.56 92 VAL A O 1
ATOM 712 N N . THR A 1 93 ? -1.958 14.185 11.590 1.00 95.31 93 THR A N 1
ATOM 713 C CA . THR A 1 93 ? -0.673 14.184 10.876 1.00 95.31 93 THR A CA 1
ATOM 714 C C . THR A 1 93 ? -0.656 13.146 9.752 1.00 95.31 93 THR A C 1
ATOM 716 O O . THR A 1 93 ? -0.181 13.433 8.652 1.00 95.31 93 THR A O 1
ATOM 719 N N . ALA A 1 94 ? -1.191 11.949 10.008 1.00 94.94 94 ALA A N 1
ATOM 720 C CA . ALA A 1 94 ? -1.358 10.896 9.015 1.00 94.94 94 ALA A CA 1
ATOM 721 C C . ALA A 1 94 ? -2.240 11.383 7.864 1.00 94.94 94 ALA A C 1
ATOM 723 O O . ALA A 1 94 ? -1.796 11.386 6.718 1.00 94.94 94 ALA A O 1
ATOM 724 N N . ALA A 1 95 ? -3.429 11.904 8.177 1.00 94.62 95 ALA A N 1
ATOM 725 C CA . ALA A 1 95 ? -4.364 12.436 7.194 1.00 94.62 95 ALA A CA 1
ATOM 726 C C . ALA A 1 95 ? -3.738 13.553 6.348 1.00 94.62 95 ALA A C 1
ATOM 728 O O . ALA A 1 95 ? -3.912 13.562 5.134 1.00 94.62 95 ALA A O 1
ATOM 729 N N . GLN A 1 96 ? -2.955 14.458 6.944 1.00 93.56 96 GLN A N 1
ATOM 730 C CA . GLN A 1 96 ? -2.241 15.504 6.202 1.00 93.56 96 GLN A CA 1
ATOM 731 C C . GLN A 1 96 ? -1.190 14.954 5.233 1.00 93.56 96 GLN A C 1
ATOM 733 O O . GLN A 1 96 ? -0.991 15.532 4.168 1.00 93.56 96 GLN A O 1
ATOM 738 N N . LYS A 1 97 ? -0.465 13.892 5.597 1.00 91.69 97 LYS A N 1
ATOM 739 C CA . LYS A 1 97 ? 0.521 13.265 4.700 1.00 91.69 97 LYS A CA 1
ATOM 740 C C . LYS A 1 97 ? -0.172 12.489 3.582 1.00 91.69 97 LYS A C 1
ATOM 742 O O . LYS A 1 97 ? 0.130 12.698 2.416 1.00 91.69 97 LYS A O 1
ATOM 747 N N . ILE A 1 98 ? -1.153 11.667 3.944 1.00 92.75 98 ILE A N 1
ATOM 748 C CA . ILE A 1 98 ? -1.925 10.837 3.014 1.00 92.75 98 ILE A CA 1
ATOM 749 C C . ILE A 1 98 ? -2.697 11.706 2.017 1.00 92.75 98 ILE A C 1
ATOM 751 O O . ILE A 1 98 ? -2.726 11.393 0.836 1.00 92.75 98 ILE A O 1
ATOM 755 N N . SER A 1 99 ? -3.263 12.835 2.456 1.00 93.19 99 SER A N 1
ATOM 756 C CA . SER A 1 99 ? -3.978 13.748 1.553 1.00 93.19 99 SER A CA 1
ATOM 757 C C . SER A 1 99 ? -3.062 14.354 0.490 1.00 93.19 99 SER A C 1
ATOM 759 O O . SER A 1 99 ? -3.488 14.524 -0.644 1.00 93.19 99 SER A O 1
ATOM 761 N N . ARG A 1 100 ? -1.807 14.673 0.828 1.00 90.69 100 ARG A N 1
ATOM 762 C CA . ARG A 1 100 ? -0.840 15.212 -0.144 1.00 90.69 100 ARG A CA 1
ATOM 763 C C . ARG A 1 100 ? -0.420 14.165 -1.164 1.00 90.69 100 ARG A C 1
ATOM 765 O O . ARG A 1 100 ? -0.401 14.451 -2.355 1.00 90.69 100 ARG A O 1
ATOM 772 N N . LEU A 1 101 ? -0.196 12.944 -0.685 1.00 89.25 101 LEU A N 1
ATOM 773 C CA . LEU A 1 101 ? 0.073 11.783 -1.521 1.00 89.25 101 LEU A CA 1
ATOM 774 C C . LEU A 1 101 ? -1.094 11.487 -2.478 1.00 89.25 101 LEU A C 1
ATOM 776 O O . LEU A 1 101 ? -0.884 11.322 -3.671 1.00 89.25 101 LEU A O 1
ATOM 780 N N . ALA A 1 102 ? -2.335 11.509 -1.985 1.00 90.81 102 ALA A N 1
ATOM 781 C CA . ALA A 1 102 ? -3.530 11.298 -2.804 1.00 90.81 102 ALA A CA 1
ATOM 782 C C . ALA A 1 102 ? -3.764 12.411 -3.844 1.00 90.81 102 ALA A C 1
ATOM 784 O O . ALA A 1 102 ? -4.364 12.168 -4.886 1.00 90.81 102 ALA A O 1
ATOM 785 N N . LEU A 1 103 ? -3.304 13.636 -3.568 1.00 90.75 103 LEU A N 1
ATOM 786 C CA . LEU A 1 103 ? -3.359 14.755 -4.512 1.00 90.75 103 LEU A CA 1
ATOM 787 C C . LEU A 1 103 ? -2.202 14.754 -5.523 1.00 90.75 103 LEU A C 1
ATOM 789 O O . LEU A 1 103 ? -2.211 15.589 -6.427 1.00 90.75 103 LEU A O 1
ATOM 793 N N . GLY A 1 104 ? -1.217 13.865 -5.374 1.00 86.94 104 GLY A N 1
ATOM 794 C CA . GLY A 1 104 ? -0.029 13.844 -6.221 1.00 86.94 104 GLY A CA 1
ATOM 795 C C . GLY A 1 104 ? 0.882 15.057 -6.016 1.00 86.94 104 GLY A C 1
ATOM 796 O O . GLY A 1 104 ? 1.497 15.528 -6.974 1.00 86.94 104 GLY A O 1
ATOM 797 N N . GLU A 1 105 ? 0.921 15.634 -4.806 1.00 86.25 105 GLU A N 1
ATOM 798 C CA . GLU A 1 105 ? 1.782 16.788 -4.533 1.00 86.25 105 GLU A CA 1
ATOM 799 C C . GLU A 1 105 ? 3.262 16.376 -4.655 1.00 86.25 105 GLU A C 1
ATOM 801 O O . GLU A 1 105 ? 3.654 15.372 -4.056 1.00 86.25 105 GLU A O 1
ATOM 806 N N . PRO A 1 106 ? 4.100 17.130 -5.393 1.00 78.94 106 PRO A N 1
ATOM 807 C CA . PRO A 1 106 ? 5.515 16.807 -5.529 1.00 78.94 106 PRO A CA 1
ATOM 808 C C . PRO A 1 106 ? 6.204 16.752 -4.164 1.00 78.94 106 PRO A C 1
ATOM 810 O O . PRO A 1 106 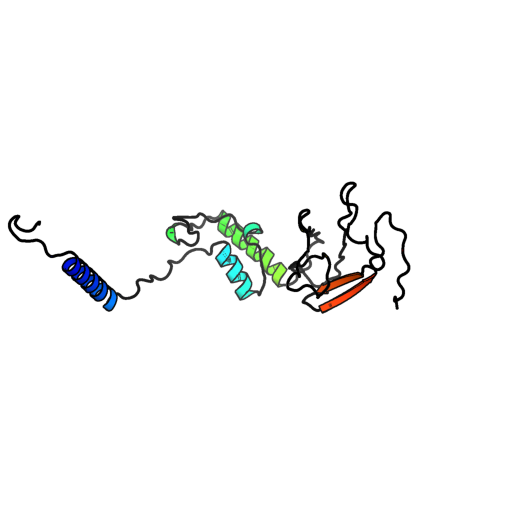? 6.306 17.764 -3.466 1.00 78.94 106 PRO A O 1
ATOM 813 N N . GLU A 1 107 ? 6.690 15.573 -3.786 1.00 77.50 107 GLU A N 1
ATOM 814 C CA . GLU A 1 107 ? 7.526 15.405 -2.601 1.00 77.50 107 GLU A CA 1
ATOM 815 C C . GLU A 1 107 ? 9.004 15.657 -2.922 1.00 77.50 107 GLU A C 1
ATOM 817 O O . GLU A 1 107 ? 9.442 15.648 -4.077 1.00 77.50 107 GLU A O 1
ATOM 822 N N . ASP A 1 108 ? 9.796 15.872 -1.870 1.00 80.56 108 ASP A N 1
ATOM 823 C CA . ASP A 1 108 ? 11.248 15.885 -1.999 1.00 80.56 108 ASP A CA 1
ATOM 824 C C . ASP A 1 108 ? 11.730 14.560 -2.620 1.00 80.56 108 ASP A C 1
ATOM 826 O O . ASP A 1 108 ? 11.203 13.498 -2.274 1.00 80.56 108 ASP A O 1
ATOM 830 N N . PRO A 1 109 ? 12.751 14.575 -3.499 1.00 77.56 109 PRO A N 1
ATOM 831 C CA . PRO A 1 109 ? 13.261 13.358 -4.117 1.00 77.56 109 PRO A CA 1
ATOM 832 C C . PRO A 1 109 ? 13.642 12.309 -3.066 1.00 77.56 109 PRO A C 1
ATOM 834 O O . PRO A 1 109 ? 14.584 12.494 -2.288 1.00 77.56 109 PRO A O 1
ATOM 837 N N . THR A 1 110 ? 12.918 11.191 -3.051 1.00 83.44 110 THR A N 1
ATOM 838 C CA . THR A 1 110 ? 13.182 10.065 -2.154 1.00 83.44 110 THR A CA 1
ATOM 839 C C . THR A 1 110 ? 13.864 8.921 -2.897 1.00 83.44 110 THR A C 1
ATOM 841 O O . THR A 1 110 ? 13.697 8.728 -4.099 1.00 83.44 110 THR A O 1
ATOM 844 N N . LEU A 1 111 ? 14.672 8.150 -2.166 1.00 88.94 111 LEU A N 1
ATOM 845 C CA . LEU A 1 111 ? 15.287 6.924 -2.664 1.00 88.94 111 LEU A CA 1
ATOM 846 C C . LEU A 1 111 ? 14.644 5.731 -1.963 1.00 88.94 111 LEU A C 1
ATOM 848 O O . LEU A 1 111 ? 14.793 5.565 -0.751 1.00 88.94 111 LEU A O 1
ATOM 852 N N . VAL A 1 112 ? 13.995 4.868 -2.739 1.00 89.88 112 VAL A N 1
ATOM 853 C CA . VAL A 1 112 ? 13.504 3.573 -2.267 1.00 89.88 112 VAL A CA 1
ATOM 854 C C . VAL A 1 112 ? 14.394 2.480 -2.842 1.00 89.88 112 VAL A C 1
ATOM 856 O O . VAL A 1 112 ? 14.607 2.403 -4.049 1.00 89.88 112 VAL A O 1
ATOM 859 N N . VAL A 1 113 ? 14.948 1.643 -1.964 1.00 91.81 113 VAL A N 1
ATOM 860 C CA . VAL A 1 113 ? 15.817 0.531 -2.360 1.00 91.81 113 VAL A CA 1
ATOM 861 C C . VAL A 1 113 ? 15.085 -0.774 -2.123 1.00 91.81 113 VAL A C 1
ATOM 863 O O . VAL A 1 113 ? 14.858 -1.164 -0.977 1.00 91.81 113 VAL A O 1
ATOM 866 N N . TYR A 1 114 ? 14.793 -1.478 -3.208 1.00 90.69 114 TYR A N 1
ATOM 867 C CA . TYR A 1 114 ? 14.280 -2.834 -3.155 1.00 90.69 114 TYR A CA 1
ATOM 868 C C . TYR A 1 114 ? 15.422 -3.832 -3.320 1.00 90.69 114 TYR A C 1
ATOM 870 O O . TYR A 1 114 ? 16.277 -3.684 -4.194 1.00 90.69 114 TYR A O 1
ATOM 878 N N . ARG A 1 115 ? 15.456 -4.844 -2.453 1.00 87.62 115 ARG A N 1
ATOM 879 C CA . ARG A 1 115 ? 16.476 -5.894 -2.477 1.00 87.62 115 ARG A CA 1
ATOM 880 C C . ARG A 1 115 ? 15.805 -7.237 -2.700 1.00 87.62 115 ARG A C 1
ATOM 882 O O . ARG A 1 115 ? 14.903 -7.598 -1.947 1.00 87.62 115 ARG A O 1
ATOM 889 N N . ALA A 1 116 ? 16.282 -7.981 -3.691 1.00 82.25 116 ALA A N 1
ATOM 890 C CA . ALA A 1 116 ? 16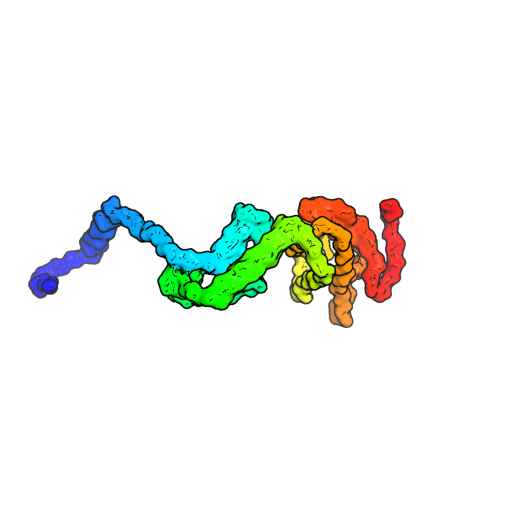.026 -9.412 -3.744 1.00 82.25 116 ALA A CA 1
ATOM 891 C C . ALA A 1 116 ? 16.723 -10.078 -2.547 1.00 82.25 116 ALA A C 1
ATOM 893 O O . ALA A 1 116 ? 17.795 -9.633 -2.124 1.00 82.25 116 ALA A O 1
ATOM 894 N N . ARG A 1 117 ? 16.107 -11.113 -1.971 1.00 75.38 117 ARG A N 1
ATOM 895 C CA . ARG A 1 117 ? 16.745 -11.848 -0.876 1.00 75.38 117 ARG A CA 1
ATOM 896 C C . ARG A 1 117 ? 17.936 -12.633 -1.422 1.00 75.38 117 ARG A C 1
ATOM 898 O O . ARG A 1 117 ? 17.853 -13.232 -2.490 1.00 75.38 117 ARG A O 1
ATOM 905 N N . GLU A 1 118 ? 19.027 -12.638 -0.666 1.00 69.75 118 GLU A N 1
ATOM 906 C CA . GLU A 1 118 ? 20.299 -13.254 -1.070 1.00 69.75 118 GLU A CA 1
ATOM 907 C C . GLU A 1 118 ? 20.212 -14.786 -1.207 1.00 69.75 118 GLU A C 1
ATOM 909 O O . GLU A 1 118 ? 21.012 -15.387 -1.915 1.00 69.75 118 GLU A O 1
ATOM 914 N N . ASP A 1 119 ? 19.227 -15.415 -0.563 1.00 68.44 119 ASP A N 1
ATOM 915 C CA . ASP A 1 119 ? 18.969 -16.859 -0.587 1.00 68.44 119 ASP A CA 1
ATOM 916 C C . ASP A 1 119 ? 17.984 -17.297 -1.685 1.00 68.44 119 ASP A C 1
ATOM 918 O O . ASP A 1 119 ? 17.698 -18.488 -1.827 1.00 68.44 119 ASP A O 1
ATOM 922 N N . THR A 1 120 ? 17.442 -16.356 -2.464 1.00 67.25 120 THR A N 1
ATOM 923 C CA . THR A 1 120 ? 16.428 -16.669 -3.473 1.00 67.25 120 THR A CA 1
ATOM 924 C C . THR A 1 120 ? 17.078 -17.212 -4.740 1.00 67.25 120 THR A C 1
ATOM 926 O O . THR A 1 120 ? 17.558 -16.467 -5.591 1.00 67.25 120 THR A O 1
ATOM 929 N N . SER A 1 121 ? 17.039 -18.534 -4.892 1.00 68.44 121 SER A N 1
ATOM 930 C CA . SER A 1 121 ? 17.161 -19.182 -6.197 1.00 68.44 121 SER A CA 1
ATOM 931 C C . SER A 1 121 ? 15.807 -19.104 -6.900 1.00 68.44 121 SER A C 1
ATOM 933 O O . SER A 1 121 ? 14.820 -19.607 -6.371 1.00 68.44 121 SER A O 1
ATOM 935 N N . GLN A 1 122 ? 15.739 -18.475 -8.075 1.00 73.19 122 GLN A N 1
ATOM 936 C CA . GLN A 1 122 ? 14.524 -18.495 -8.894 1.00 73.19 122 GLN A CA 1
ATOM 937 C C . GLN A 1 122 ? 14.557 -19.727 -9.811 1.00 73.19 122 GLN A C 1
ATOM 939 O O . GLN A 1 122 ? 15.022 -19.664 -10.947 1.00 73.19 122 GLN A O 1
ATOM 944 N N . ASP A 1 123 ? 14.105 -20.865 -9.287 1.00 77.81 123 ASP A N 1
ATOM 945 C CA . ASP A 1 123 ? 13.901 -22.129 -10.011 1.00 77.81 123 ASP A CA 1
ATOM 946 C C . ASP A 1 123 ? 12.438 -22.343 -10.454 1.00 77.81 123 ASP A C 1
ATOM 948 O O . ASP A 1 123 ? 12.122 -23.326 -11.125 1.00 77.81 123 ASP A O 1
ATOM 952 N N . TYR A 1 124 ? 11.555 -21.397 -10.127 1.00 81.19 124 TYR A N 1
ATOM 953 C CA . TYR A 1 124 ? 10.144 -21.362 -10.507 1.00 81.19 124 TYR A CA 1
ATOM 954 C C . TYR A 1 124 ? 9.779 -20.036 -11.186 1.00 81.19 124 TYR A C 1
ATOM 956 O O . TYR A 1 124 ? 10.467 -19.025 -11.045 1.00 81.19 124 TYR A O 1
ATOM 964 N N . GLN A 1 125 ? 8.663 -20.031 -11.917 1.00 83.62 125 GLN A N 1
ATOM 965 C CA . GLN A 1 125 ? 8.090 -18.802 -12.461 1.00 83.62 125 GLN A CA 1
ATOM 966 C C . GLN A 1 125 ? 7.471 -17.972 -11.332 1.00 83.62 125 GLN A C 1
ATOM 968 O O . GLN A 1 125 ? 6.616 -18.465 -10.599 1.00 83.62 125 GLN A O 1
ATOM 973 N N . VAL A 1 126 ? 7.842 -16.697 -11.245 1.00 85.69 126 VAL A N 1
ATOM 974 C CA . VAL A 1 126 ? 7.132 -15.724 -10.408 1.00 85.69 126 VAL A CA 1
ATOM 975 C C . VAL A 1 126 ? 5.905 -15.229 -11.171 1.00 85.69 126 VAL A C 1
ATOM 977 O O . VAL A 1 126 ? 6.025 -14.760 -12.303 1.00 85.69 126 VAL A O 1
ATOM 980 N N . GLU A 1 127 ? 4.727 -15.359 -10.566 1.00 86.44 127 GLU A N 1
ATOM 981 C CA . GLU A 1 127 ? 3.479 -14.833 -11.125 1.00 86.44 127 GLU A CA 1
ATOM 982 C C . GLU A 1 127 ? 3.589 -13.313 -11.341 1.00 86.44 127 GLU A C 1
ATOM 984 O O . GLU A 1 127 ? 4.168 -12.607 -10.519 1.00 86.44 127 GLU A O 1
ATOM 989 N N . GLY A 1 128 ? 3.105 -12.822 -12.484 1.00 86.56 128 GLY A N 1
ATOM 990 C CA . GLY A 1 128 ? 3.279 -11.430 -12.924 1.00 86.56 128 GLY A CA 1
ATOM 991 C C . GLY A 1 128 ? 4.564 -11.165 -13.722 1.00 86.56 128 GLY A C 1
ATOM 992 O O . GLY A 1 128 ? 4.591 -10.252 -14.540 1.00 86.56 128 GLY A O 1
ATOM 993 N N . LEU A 1 129 ? 5.613 -11.989 -13.583 1.00 88.69 129 LEU A N 1
ATOM 994 C CA . LEU A 1 129 ? 6.789 -11.884 -14.454 1.00 88.69 129 LEU A CA 1
ATOM 995 C C . LEU A 1 129 ? 6.602 -12.673 -15.767 1.00 88.69 129 LEU A C 1
ATOM 997 O O . LEU A 1 129 ? 5.967 -13.736 -15.771 1.00 88.69 129 LEU A O 1
ATOM 1001 N N . PRO A 1 130 ? 7.190 -12.203 -16.886 1.00 88.25 130 PRO A N 1
ATOM 1002 C CA . PRO A 1 130 ? 7.150 -12.898 -18.167 1.00 88.25 130 PRO A CA 1
ATOM 1003 C C . PRO A 1 130 ? 7.690 -14.329 -18.101 1.00 88.25 130 PRO A C 1
ATOM 1005 O O . PRO A 1 130 ? 8.539 -14.692 -17.278 1.00 88.25 130 PRO A O 1
ATOM 1008 N N . PHE A 1 131 ? 7.234 -15.171 -19.025 1.00 86.81 131 PHE A N 1
ATOM 1009 C CA . PHE A 1 131 ? 7.779 -16.519 -19.153 1.00 86.81 131 PHE A CA 1
ATOM 1010 C C . PHE A 1 131 ? 9.249 -16.479 -19.580 1.00 86.81 131 PHE A C 1
ATOM 1012 O O . PHE A 1 131 ? 9.630 -15.729 -20.475 1.00 86.81 131 PHE A O 1
ATOM 1019 N N . GLY A 1 132 ? 10.068 -17.334 -18.966 1.00 82.00 132 GLY A N 1
ATOM 1020 C CA . GLY A 1 132 ? 11.501 -17.416 -19.260 1.00 82.00 132 GLY A CA 1
ATOM 1021 C C . GLY A 1 132 ? 12.356 -16.372 -18.540 1.00 82.00 132 GLY A C 1
ATOM 1022 O O . GLY A 1 132 ? 13.568 -16.350 -18.756 1.00 82.00 132 GLY A O 1
ATOM 1023 N N . THR A 1 133 ? 11.763 -15.551 -17.665 1.00 84.88 133 THR A N 1
ATOM 1024 C CA . THR A 1 133 ? 12.533 -14.682 -16.769 1.00 84.88 133 THR A CA 1
ATOM 1025 C C . THR A 1 133 ? 13.405 -15.543 -15.856 1.00 84.88 133 THR A C 1
ATOM 1027 O O . THR A 1 133 ? 12.953 -16.556 -15.325 1.00 84.88 133 THR A O 1
ATOM 1030 N N . ARG A 1 134 ? 14.676 -15.160 -15.711 1.00 80.38 134 ARG A N 1
ATOM 1031 C CA . ARG A 1 134 ? 15.644 -15.816 -14.829 1.00 80.38 134 ARG A CA 1
ATOM 1032 C C . ARG A 1 134 ? 16.205 -14.773 -13.870 1.00 80.38 134 ARG A C 1
ATOM 1034 O O . ARG A 1 134 ? 17.118 -14.025 -14.213 1.00 80.38 134 ARG A O 1
ATOM 1041 N N . GLY A 1 135 ? 15.635 -14.731 -12.678 1.00 78.75 135 GLY A N 1
ATOM 1042 C CA . GLY A 1 135 ? 15.756 -13.642 -11.720 1.00 78.75 135 GLY A CA 1
ATOM 1043 C C . GLY A 1 135 ? 14.685 -12.570 -11.927 1.00 78.75 135 GLY A C 1
ATOM 1044 O O . GLY A 1 135 ? 13.598 -12.825 -12.441 1.00 78.75 135 GLY A O 1
ATOM 1045 N N . GLY A 1 136 ? 15.003 -11.352 -11.506 1.00 82.38 136 GLY A N 1
ATOM 1046 C CA . GLY A 1 136 ? 14.078 -10.224 -11.548 1.00 82.38 136 GLY A CA 1
ATOM 1047 C C . GLY A 1 136 ? 13.389 -9.974 -10.212 1.00 82.38 136 GLY A C 1
ATOM 1048 O O . GLY A 1 136 ? 13.562 -10.706 -9.237 1.00 82.38 136 GLY A O 1
ATOM 1049 N N . LEU A 1 137 ? 12.656 -8.870 -10.168 1.00 87.31 137 LEU A N 1
ATOM 1050 C CA . LEU A 1 137 ? 12.028 -8.357 -8.967 1.00 87.31 137 LEU A CA 1
ATOM 1051 C C . LEU A 1 137 ? 10.668 -7.778 -9.350 1.00 87.31 137 LEU A C 1
ATOM 1053 O O . LEU A 1 137 ? 10.606 -6.866 -10.170 1.00 87.31 137 LEU A O 1
ATOM 1057 N N . LEU A 1 138 ? 9.607 -8.311 -8.751 1.00 89.81 138 LEU A N 1
ATOM 1058 C CA . LEU A 1 138 ? 8.266 -7.746 -8.827 1.00 89.81 138 LEU A CA 1
ATOM 1059 C C . LEU A 1 138 ? 8.020 -6.964 -7.536 1.00 89.81 138 LEU A C 1
ATOM 1061 O O . LEU A 1 138 ? 8.140 -7.526 -6.445 1.00 89.81 138 LEU A O 1
ATOM 1065 N N . VAL A 1 139 ? 7.735 -5.671 -7.655 1.00 91.56 139 VAL A N 1
ATOM 1066 C CA . VAL A 1 139 ? 7.468 -4.791 -6.515 1.00 91.56 139 VAL A CA 1
ATOM 1067 C C . VAL A 1 139 ? 6.277 -3.907 -6.814 1.00 91.56 139 VAL A C 1
ATOM 1069 O O . VAL A 1 139 ? 6.177 -3.336 -7.895 1.00 91.56 139 VAL A O 1
ATOM 1072 N N . GLU A 1 140 ? 5.417 -3.747 -5.819 1.00 89.81 140 GLU A N 1
ATOM 1073 C CA . GLU A 1 140 ? 4.446 -2.664 -5.808 1.00 89.81 140 GLU A CA 1
ATOM 1074 C C . GLU A 1 140 ? 5.159 -1.387 -5.351 1.00 89.81 140 GLU A C 1
ATOM 1076 O O . GLU A 1 140 ? 5.814 -1.340 -4.298 1.00 89.81 140 GLU A O 1
ATOM 1081 N N . HIS A 1 141 ? 5.077 -0.349 -6.178 1.00 89.38 141 HIS A N 1
ATOM 1082 C CA . HIS A 1 141 ? 5.628 0.962 -5.879 1.00 89.38 141 HIS A CA 1
ATOM 1083 C C . HIS A 1 141 ? 4.569 2.022 -6.135 1.00 89.38 141 HIS A C 1
ATOM 1085 O O . HIS A 1 141 ? 4.025 2.118 -7.230 1.00 89.38 141 HIS A O 1
ATOM 1091 N N . LEU A 1 142 ? 4.314 2.836 -5.117 1.00 86.94 142 LEU A N 1
ATOM 1092 C CA . LEU A 1 142 ? 3.466 4.004 -5.244 1.00 86.94 142 LEU A CA 1
ATOM 1093 C C . LEU A 1 142 ? 4.334 5.205 -5.619 1.00 86.94 142 LEU A C 1
ATOM 1095 O O . LEU A 1 142 ? 5.162 5.642 -4.817 1.00 86.94 142 LEU A O 1
ATOM 1099 N N . PHE A 1 143 ? 4.117 5.738 -6.816 1.00 88.69 143 PHE A N 1
ATOM 1100 C CA . PHE A 1 143 ? 4.757 6.964 -7.280 1.00 88.69 143 PHE A CA 1
ATOM 1101 C C . PHE A 1 143 ? 4.056 8.177 -6.644 1.00 88.69 143 PHE A C 1
ATOM 1103 O O . PHE A 1 143 ? 2.860 8.353 -6.875 1.00 88.69 143 PHE A O 1
ATOM 1110 N N . PRO A 1 144 ? 4.747 9.008 -5.834 1.00 84.88 144 PRO A N 1
ATOM 1111 C CA . PRO A 1 144 ? 4.088 10.077 -5.079 1.00 84.88 144 PRO A CA 1
ATOM 1112 C C . PRO A 1 144 ? 3.465 11.183 -5.932 1.00 84.88 144 PRO A C 1
ATOM 1114 O O . PRO A 1 144 ? 2.540 11.849 -5.481 1.00 84.88 144 PRO A O 1
ATOM 1117 N N . SER A 1 145 ? 3.985 11.405 -7.138 1.00 87.88 145 SER A N 1
ATOM 1118 C CA . SER A 1 145 ? 3.514 12.441 -8.059 1.00 87.88 145 SER A CA 1
ATOM 1119 C C . SER A 1 145 ? 3.901 12.122 -9.503 1.00 87.88 145 SER A C 1
ATOM 1121 O O . SER A 1 145 ? 4.806 11.324 -9.755 1.00 87.88 145 SER A O 1
ATOM 1123 N N . ASP A 1 146 ? 3.301 12.813 -10.466 1.00 87.62 146 ASP A N 1
ATOM 1124 C CA . ASP A 1 146 ? 3.783 12.778 -11.848 1.00 87.62 146 ASP A CA 1
ATOM 1125 C C . ASP A 1 146 ? 5.172 13.429 -11.938 1.00 87.62 146 ASP A C 1
ATOM 1127 O O . ASP A 1 146 ? 5.393 14.532 -11.428 1.00 87.62 146 ASP A O 1
ATOM 1131 N N . GLY A 1 147 ? 6.128 12.757 -12.580 1.00 88.44 147 GLY A N 1
ATOM 1132 C CA . GLY A 1 147 ? 7.488 13.271 -12.700 1.00 88.44 147 GLY A CA 1
ATOM 1133 C C . GLY A 1 147 ? 8.469 12.307 -13.354 1.00 88.44 147 GLY A C 1
ATOM 1134 O O . GLY A 1 147 ? 8.122 11.193 -13.744 1.00 88.44 147 GLY A O 1
ATOM 1135 N N . ASP A 1 148 ? 9.716 12.759 -13.460 1.00 90.19 148 ASP A N 1
ATOM 1136 C CA . ASP A 1 148 ? 10.809 11.963 -14.007 1.00 90.19 148 ASP A CA 1
ATOM 1137 C C . ASP A 1 148 ? 11.457 11.121 -12.902 1.00 90.19 148 ASP A C 1
ATOM 1139 O O . ASP A 1 148 ? 12.077 11.645 -11.972 1.00 90.19 148 ASP A O 1
ATOM 1143 N N . TYR A 1 149 ? 11.356 9.799 -13.033 1.00 90.75 149 TYR A N 1
ATOM 1144 C CA . TYR A 1 149 ? 11.940 8.845 -12.095 1.00 90.75 149 TYR A CA 1
ATOM 1145 C C . TYR A 1 149 ? 13.204 8.212 -12.672 1.00 90.75 149 TYR A C 1
ATOM 1147 O O . TYR A 1 149 ? 13.244 7.773 -13.820 1.00 90.75 149 TYR A O 1
ATOM 1155 N N . THR A 1 150 ? 14.252 8.127 -11.851 1.00 91.75 150 THR A N 1
ATOM 1156 C CA . THR A 1 150 ? 15.481 7.411 -12.213 1.00 91.75 150 THR A CA 1
ATOM 1157 C C . THR A 1 150 ? 15.500 6.047 -11.541 1.00 91.75 150 THR A C 1
ATOM 1159 O O . THR A 1 150 ? 15.645 5.947 -10.324 1.00 91.75 150 THR A O 1
ATOM 1162 N N . VAL A 1 151 ? 15.419 4.987 -12.344 1.00 90.38 151 VAL A N 1
ATOM 1163 C CA . VAL A 1 151 ? 15.559 3.607 -11.871 1.00 90.38 151 VAL A CA 1
ATOM 1164 C C . VAL A 1 151 ? 16.998 3.150 -12.076 1.00 90.38 151 VAL A C 1
ATOM 1166 O O . VAL A 1 151 ? 17.517 3.166 -13.190 1.00 90.38 151 VAL A O 1
ATOM 1169 N N . THR A 1 152 ? 17.653 2.734 -10.993 1.00 89.31 152 THR A N 1
ATOM 1170 C CA . THR A 1 152 ? 19.003 2.157 -11.040 1.00 89.31 152 THR A CA 1
ATOM 1171 C C . THR A 1 152 ? 18.940 0.691 -10.647 1.00 89.31 152 THR A C 1
ATOM 1173 O O . THR A 1 152 ? 18.509 0.363 -9.543 1.00 89.31 152 THR A O 1
ATOM 1176 N N . VAL A 1 153 ? 19.406 -0.187 -11.534 1.00 85.88 153 VAL A N 1
ATOM 1177 C CA . VAL A 1 153 ? 19.491 -1.627 -11.271 1.00 85.88 153 VAL A CA 1
ATOM 1178 C C . VAL A 1 153 ? 20.931 -1.998 -10.946 1.00 85.88 153 VAL A C 1
ATOM 1180 O O . VAL A 1 153 ? 21.831 -1.824 -11.768 1.00 85.88 153 VAL A O 1
ATOM 1183 N N . THR A 1 154 ? 21.136 -2.548 -9.751 1.00 83.44 154 THR A N 1
ATOM 1184 C CA . THR A 1 154 ? 22.417 -3.126 -9.333 1.00 83.44 154 THR A CA 1
ATOM 1185 C C . THR A 1 154 ? 22.273 -4.645 -9.330 1.00 83.44 154 THR A C 1
ATOM 1187 O O . THR A 1 154 ? 21.450 -5.159 -8.570 1.00 83.44 154 THR A O 1
ATOM 1190 N N . PRO A 1 155 ? 23.030 -5.380 -10.161 1.00 76.62 155 PRO A N 1
ATOM 1191 C CA . PRO A 1 155 ? 22.918 -6.830 -10.219 1.00 76.62 155 PRO A CA 1
ATOM 1192 C C . PRO A 1 155 ? 23.506 -7.466 -8.956 1.00 76.62 155 PRO A C 1
ATOM 1194 O O . PRO A 1 155 ? 24.431 -6.932 -8.336 1.00 76.62 155 PRO A O 1
ATOM 1197 N N . ILE A 1 156 ? 23.023 -8.660 -8.621 1.00 73.88 156 ILE A N 1
ATOM 1198 C CA . ILE A 1 156 ? 23.720 -9.530 -7.676 1.00 73.88 156 ILE A CA 1
ATOM 1199 C C . ILE A 1 156 ? 24.856 -10.203 -8.445 1.00 73.88 156 ILE A C 1
ATOM 1201 O O . ILE A 1 156 ? 24.629 -10.994 -9.366 1.00 73.88 156 ILE A O 1
ATOM 1205 N N . PHE A 1 157 ? 26.086 -9.846 -8.088 1.00 69.94 157 PHE A N 1
ATOM 1206 C CA . PHE A 1 157 ? 27.277 -10.491 -8.620 1.00 69.94 157 PHE A CA 1
ATOM 1207 C C . PHE A 1 157 ? 27.531 -11.800 -7.879 1.00 69.94 157 PHE A C 1
ATOM 1209 O O . PHE A 1 157 ? 27.350 -11.878 -6.666 1.00 69.94 157 PHE A O 1
ATOM 1216 N N . GLY A 1 158 ? 27.988 -12.811 -8.617 1.00 60.84 158 GLY A N 1
ATOM 1217 C CA . GLY A 1 158 ? 28.492 -14.034 -8.014 1.00 60.84 158 GLY A CA 1
ATOM 1218 C C . GLY A 1 158 ? 29.698 -13.751 -7.119 1.00 60.84 158 GLY A C 1
ATOM 1219 O O . GLY A 1 158 ? 30.493 -12.847 -7.396 1.00 60.84 158 GLY A O 1
ATOM 1220 N N . ASP A 1 159 ? 29.838 -14.519 -6.046 1.00 64.12 159 ASP A N 1
ATOM 1221 C CA . ASP A 1 159 ? 31.007 -14.455 -5.177 1.00 64.12 159 ASP A CA 1
ATOM 1222 C C . ASP A 1 159 ? 32.101 -15.437 -5.641 1.00 64.12 159 ASP A C 1
ATOM 1224 O O . ASP A 1 159 ? 32.006 -16.089 -6.684 1.00 64.12 159 ASP A O 1
ATOM 1228 N N . ASN A 1 160 ? 33.184 -15.546 -4.869 1.00 63.28 160 ASN A N 1
ATOM 1229 C CA . ASN A 1 160 ? 34.291 -16.446 -5.206 1.00 63.28 160 ASN A CA 1
ATOM 1230 C C . ASN A 1 160 ? 33.911 -17.942 -5.139 1.00 63.28 160 ASN A C 1
ATOM 1232 O O . ASN A 1 160 ? 34.662 -18.767 -5.658 1.00 63.28 160 ASN A O 1
ATOM 1236 N N . MET A 1 161 ? 32.796 -18.303 -4.493 1.00 60.97 161 MET A N 1
ATOM 1237 C CA . MET A 1 161 ? 32.307 -19.684 -4.370 1.00 60.97 161 MET A CA 1
ATOM 1238 C C . MET A 1 161 ? 31.221 -20.013 -5.404 1.00 60.97 161 MET A C 1
ATOM 1240 O O . MET A 1 161 ? 31.108 -21.160 -5.830 1.00 60.97 161 MET A O 1
ATOM 1244 N N . THR A 1 162 ? 30.467 -19.012 -5.851 1.00 62.19 162 THR A N 1
ATOM 1245 C CA . THR A 1 162 ? 29.376 -19.095 -6.824 1.00 62.19 162 THR A CA 1
ATOM 1246 C C . THR A 1 162 ? 29.507 -17.954 -7.838 1.00 62.19 162 THR A C 1
ATOM 1248 O O . THR A 1 162 ? 28.809 -16.951 -7.754 1.00 62.19 162 THR A O 1
ATOM 1251 N N . PRO A 1 163 ? 30.386 -18.080 -8.848 1.00 60.88 163 PRO A N 1
ATOM 1252 C CA . PRO A 1 163 ? 30.704 -16.982 -9.768 1.00 60.88 163 PRO A CA 1
ATOM 1253 C C . PRO A 1 163 ? 29.583 -16.659 -10.777 1.00 60.88 163 PRO A C 1
ATOM 1255 O O . PRO A 1 163 ? 29.763 -15.816 -11.656 1.00 60.88 163 PRO A O 1
ATOM 1258 N N . ILE A 1 164 ? 28.437 -17.338 -10.687 1.00 64.88 164 ILE A N 1
ATOM 1259 C CA . ILE A 1 164 ? 27.318 -17.232 -11.626 1.00 64.88 164 ILE A CA 1
ATOM 1260 C C . ILE A 1 164 ? 26.304 -16.233 -11.057 1.00 64.88 164 ILE A C 1
ATOM 1262 O O . ILE A 1 164 ? 25.381 -16.613 -10.345 1.00 64.88 164 ILE A O 1
ATOM 1266 N N . GLY A 1 165 ? 26.505 -14.948 -11.349 1.00 67.62 165 GLY A N 1
ATOM 1267 C CA . GLY A 1 165 ? 25.541 -13.880 -11.058 1.00 67.62 165 GLY A CA 1
ATOM 1268 C C . GLY A 1 165 ? 24.718 -13.480 -12.283 1.00 67.62 165 GLY A C 1
ATOM 1269 O O . GLY A 1 165 ? 24.889 -14.035 -13.375 1.00 67.62 165 GLY A O 1
ATOM 1270 N N . PHE A 1 166 ? 23.859 -12.477 -12.119 1.00 73.25 166 PHE A N 1
ATOM 1271 C CA . PHE A 1 166 ? 23.194 -11.824 -13.251 1.00 73.25 166 PHE A CA 1
ATOM 1272 C C . PHE A 1 166 ? 24.245 -11.189 -14.184 1.00 73.25 166 PHE A C 1
ATOM 1274 O O . PHE A 1 166 ? 25.211 -10.582 -13.715 1.00 73.25 166 PHE A O 1
ATOM 1281 N N . GLY A 1 167 ? 24.094 -11.366 -15.496 1.00 68.56 167 GLY A N 1
ATOM 1282 C CA . GLY A 1 167 ? 25.070 -10.976 -16.519 1.00 68.56 167 GLY A CA 1
ATOM 1283 C C . GLY A 1 167 ? 26.191 -11.992 -16.783 1.00 68.56 167 GLY A C 1
ATOM 1284 O O . GLY A 1 167 ? 27.206 -11.635 -17.380 1.00 68.56 167 GLY A O 1
ATOM 1285 N N . SER A 1 168 ? 26.052 -13.239 -16.321 1.00 71.25 168 SER A N 1
ATOM 1286 C CA . SER A 1 168 ? 27.015 -14.327 -16.585 1.00 71.25 168 SER A CA 1
ATOM 1287 C C . SER A 1 168 ? 26.766 -15.062 -17.906 1.00 71.25 168 SER A C 1
ATOM 1289 O O . SER A 1 168 ? 27.675 -15.710 -18.428 1.00 71.25 168 SER A O 1
ATOM 1291 N N . VAL A 1 169 ? 25.557 -14.961 -18.460 1.00 74.62 169 VAL A N 1
ATOM 1292 C CA . VAL A 1 169 ? 25.178 -15.495 -19.768 1.00 74.62 169 VAL A CA 1
ATOM 1293 C C . VAL A 1 169 ? 25.359 -14.392 -20.821 1.00 74.62 169 VAL A C 1
ATOM 1295 O O . VAL A 1 169 ? 24.955 -13.249 -20.599 1.00 74.62 169 VAL A O 1
ATOM 1298 N N . PRO A 1 170 ? 25.982 -14.692 -21.975 1.00 72.62 170 PRO A N 1
ATOM 1299 C CA . PRO A 1 170 ? 26.080 -13.731 -23.067 1.00 72.62 170 PRO A CA 1
ATOM 1300 C C . PRO A 1 170 ? 24.692 -13.291 -23.540 1.00 72.62 170 PRO A C 1
ATOM 1302 O O . PRO A 1 170 ? 23.812 -14.132 -23.720 1.00 72.62 170 PRO A O 1
ATOM 1305 N N . CYS A 1 171 ? 24.526 -11.994 -23.797 1.00 76.50 171 CYS A N 1
ATOM 1306 C CA . CYS A 1 171 ? 23.282 -11.423 -24.321 1.00 76.50 171 CYS A CA 1
ATOM 1307 C C . CYS A 1 171 ? 22.055 -11.609 -23.427 1.00 76.50 171 CYS A C 1
ATOM 1309 O O . CYS A 1 171 ? 20.936 -11.739 -23.921 1.00 76.50 171 CYS A O 1
ATOM 1311 N N . GLU A 1 172 ? 22.256 -11.594 -22.109 1.00 81.00 172 GLU A N 1
ATOM 1312 C CA . GLU A 1 172 ? 21.152 -11.373 -21.180 1.00 81.00 172 GLU A CA 1
ATOM 1313 C C . GLU A 1 172 ? 20.473 -10.039 -21.475 1.00 81.00 172 GLU A C 1
ATOM 1315 O O . GLU A 1 172 ? 21.125 -9.065 -21.845 1.00 81.00 172 GLU A O 1
ATOM 1320 N N . GLN A 1 173 ? 19.160 -9.999 -21.295 1.00 86.31 173 GLN A N 1
ATOM 1321 C CA . GLN A 1 173 ? 18.363 -8.793 -21.454 1.00 86.31 173 GLN A CA 1
ATOM 1322 C C . GLN A 1 173 ? 17.673 -8.480 -20.134 1.00 86.31 173 GLN A C 1
ATOM 1324 O O . GLN A 1 173 ? 17.316 -9.385 -19.378 1.00 86.31 173 GLN A O 1
ATOM 1329 N N . ILE A 1 174 ? 17.490 -7.193 -19.862 1.00 88.38 174 ILE A N 1
ATOM 1330 C CA . ILE A 1 174 ? 16.645 -6.709 -18.781 1.00 88.38 174 ILE A CA 1
ATOM 1331 C C . ILE A 1 174 ? 15.368 -6.125 -19.375 1.00 88.38 174 ILE A C 1
ATOM 1333 O O . ILE A 1 174 ? 15.404 -5.281 -20.274 1.00 88.38 174 ILE A O 1
ATOM 1337 N N . GLU A 1 175 ? 14.240 -6.609 -18.877 1.00 91.19 175 GLU A N 1
ATOM 1338 C CA . GLU A 1 175 ? 12.912 -6.138 -19.240 1.00 91.19 175 GLU A CA 1
ATOM 1339 C C . GLU A 1 175 ? 12.353 -5.301 -18.090 1.00 91.19 175 GLU A C 1
ATOM 1341 O O . GLU A 1 175 ? 12.366 -5.732 -16.937 1.00 91.19 175 GLU A O 1
ATOM 1346 N N . PHE A 1 176 ? 11.889 -4.093 -18.404 1.00 92.44 176 PHE A N 1
ATOM 1347 C CA . PHE A 1 176 ? 11.220 -3.207 -17.457 1.00 92.44 176 PHE A CA 1
ATOM 1348 C C . PHE A 1 176 ? 9.728 -3.196 -17.753 1.00 92.44 176 PHE A C 1
ATOM 1350 O O . PHE A 1 176 ? 9.309 -2.825 -18.855 1.00 92.44 176 PHE A O 1
ATOM 1357 N N . LEU A 1 177 ? 8.949 -3.585 -16.750 1.00 93.06 177 LEU A N 1
ATOM 1358 C CA . LEU A 1 177 ? 7.495 -3.584 -16.776 1.00 93.06 177 LEU A CA 1
ATOM 1359 C C . LEU A 1 177 ? 6.972 -2.553 -15.775 1.00 93.06 177 LEU A C 1
ATOM 1361 O O . LEU A 1 177 ? 7.519 -2.425 -14.680 1.00 93.06 177 LEU A O 1
ATOM 1365 N N . LEU A 1 178 ? 5.917 -1.844 -16.160 1.00 93.44 178 LEU A N 1
ATOM 1366 C CA . LEU A 1 178 ? 5.107 -1.001 -15.286 1.00 93.44 178 LEU A CA 1
ATOM 1367 C C . LEU A 1 178 ? 3.646 -1.327 -15.578 1.00 93.44 178 LEU A C 1
ATOM 1369 O O . LEU A 1 178 ? 3.244 -1.255 -16.737 1.00 93.44 178 LEU A O 1
ATOM 1373 N N . ASP A 1 179 ? 2.890 -1.733 -14.561 1.00 91.62 179 ASP A N 1
ATOM 1374 C CA . ASP A 1 179 ? 1.481 -2.135 -14.687 1.00 91.62 179 ASP A CA 1
ATOM 1375 C C . ASP A 1 179 ? 1.248 -3.139 -15.835 1.00 91.62 179 ASP A C 1
ATOM 1377 O O . ASP A 1 179 ? 0.411 -2.942 -16.716 1.00 91.62 179 ASP A O 1
ATOM 1381 N N . ASP A 1 180 ? 2.079 -4.189 -15.872 1.00 89.50 180 ASP A N 1
ATOM 1382 C CA . ASP A 1 180 ? 2.133 -5.230 -16.914 1.00 89.50 180 ASP A CA 1
ATOM 1383 C C . ASP A 1 180 ? 2.446 -4.733 -18.341 1.00 89.50 180 ASP A C 1
ATOM 1385 O O . ASP A 1 180 ? 2.464 -5.510 -19.301 1.00 89.50 180 ASP A O 1
ATOM 1389 N N . GLN A 1 181 ? 2.757 -3.448 -18.509 1.00 92.62 181 GLN A N 1
ATOM 1390 C CA . GLN A 1 181 ? 3.182 -2.873 -19.778 1.00 92.62 181 GLN A CA 1
ATOM 1391 C C . GLN A 1 181 ? 4.702 -2.809 -19.871 1.00 92.62 181 GLN A C 1
ATOM 1393 O O . GLN A 1 181 ? 5.393 -2.261 -19.011 1.00 92.62 181 GLN A O 1
ATOM 1398 N N . ARG A 1 182 ? 5.245 -3.334 -20.972 1.00 92.19 182 ARG A N 1
ATOM 1399 C CA . ARG A 1 182 ? 6.681 -3.273 -21.241 1.00 92.19 182 ARG A CA 1
ATOM 1400 C C . ARG A 1 182 ? 7.115 -1.872 -21.639 1.00 92.19 182 ARG A C 1
ATOM 1402 O O . ARG A 1 182 ? 6.844 -1.433 -22.755 1.00 92.19 182 ARG A O 1
ATOM 1409 N N . LEU A 1 183 ? 7.872 -1.232 -20.754 1.00 93.19 183 LEU A N 1
ATOM 1410 C CA . LEU A 1 183 ? 8.485 0.071 -20.992 1.00 93.19 183 LEU A CA 1
ATOM 1411 C C . LEU A 1 183 ? 9.773 -0.048 -21.805 1.00 93.19 183 LEU A C 1
ATOM 1413 O O . LEU A 1 183 ? 10.024 0.759 -22.699 1.00 93.19 183 LEU A O 1
ATOM 1417 N N . ALA A 1 184 ? 10.597 -1.054 -21.506 1.00 91.12 184 ALA A N 1
ATOM 1418 C CA . ALA A 1 184 ? 11.866 -1.253 -22.189 1.00 91.12 184 ALA A CA 1
ATOM 1419 C C . ALA A 1 184 ? 12.327 -2.710 -22.150 1.00 91.12 184 ALA A C 1
ATOM 1421 O O . ALA A 1 184 ? 12.074 -3.434 -21.190 1.00 91.12 184 ALA A O 1
ATOM 1422 N N . LEU A 1 185 ? 13.060 -3.105 -23.188 1.00 90.75 185 LEU A N 1
ATOM 1423 C CA . LEU A 1 185 ? 13.855 -4.326 -23.235 1.00 90.75 185 LEU A CA 1
ATOM 1424 C C . LEU A 1 185 ? 15.256 -3.917 -23.674 1.00 90.75 185 LEU A C 1
ATOM 1426 O O . LEU A 1 185 ? 15.418 -3.342 -24.750 1.00 90.75 185 LEU A O 1
ATOM 1430 N N . MET A 1 186 ? 16.248 -4.143 -22.822 1.00 88.00 186 MET A N 1
ATOM 1431 C CA . MET A 1 186 ? 17.608 -3.666 -23.048 1.00 88.00 186 MET A CA 1
ATOM 1432 C C . MET A 1 186 ? 18.600 -4.803 -22.882 1.00 88.00 186 MET A C 1
ATOM 1434 O O . MET A 1 186 ? 18.486 -5.593 -21.948 1.00 88.00 186 MET A O 1
ATOM 1438 N N . ASP A 1 187 ? 19.612 -4.851 -23.743 1.00 84.88 187 ASP A N 1
ATOM 1439 C CA . ASP A 1 187 ? 20.716 -5.788 -23.565 1.00 84.88 187 ASP A CA 1
ATOM 1440 C C . ASP A 1 187 ? 21.496 -5.429 -22.294 1.00 84.88 187 ASP A C 1
ATOM 1442 O O . ASP A 1 187 ? 21.973 -4.300 -22.109 1.00 84.88 187 ASP A O 1
ATOM 1446 N N . TRP A 1 188 ? 21.633 -6.405 -21.401 1.00 78.75 188 TRP A N 1
ATOM 1447 C CA . TRP A 1 188 ? 22.401 -6.273 -20.179 1.00 78.75 188 TRP A CA 1
ATOM 1448 C C . TRP A 1 188 ? 23.896 -6.308 -20.494 1.00 78.75 188 TRP A C 1
ATOM 1450 O O . TRP A 1 188 ? 24.540 -7.352 -20.567 1.00 78.75 188 TRP A O 1
ATOM 1460 N N . ASN A 1 189 ? 24.467 -5.118 -20.639 1.00 65.12 189 ASN A N 1
ATOM 1461 C CA . ASN A 1 189 ? 25.886 -4.922 -20.931 1.00 65.12 189 ASN A CA 1
ATOM 1462 C C . ASN A 1 189 ? 26.728 -4.581 -19.675 1.00 65.12 189 ASN A C 1
ATOM 1464 O O . ASN A 1 189 ? 27.828 -4.030 -19.794 1.00 65.12 189 ASN A O 1
ATOM 1468 N N . GLY A 1 190 ? 26.208 -4.833 -18.462 1.00 59.62 190 GLY A N 1
ATOM 1469 C CA . GLY A 1 190 ? 26.645 -4.162 -17.229 1.00 59.62 190 GLY A CA 1
ATOM 1470 C C . GLY A 1 190 ? 27.470 -4.975 -16.212 1.00 59.62 190 GLY A C 1
ATOM 1471 O O . GLY A 1 190 ? 27.005 -5.961 -15.650 1.00 59.62 190 GLY A O 1
ATOM 1472 N N . GLY A 1 191 ? 28.659 -4.452 -15.872 1.00 51.12 191 GLY A N 1
ATOM 1473 C CA . GLY A 1 191 ? 29.236 -4.437 -14.511 1.00 51.12 191 GLY A CA 1
ATOM 1474 C C . GLY A 1 191 ? 30.146 -5.588 -14.060 1.00 51.12 191 GLY A C 1
ATOM 1475 O O . GLY A 1 191 ? 30.881 -5.423 -13.089 1.00 51.12 191 GLY A O 1
ATOM 1476 N N . GLY A 1 192 ? 30.122 -6.735 -14.734 1.00 50.56 192 GLY A N 1
ATOM 1477 C CA . GLY A 1 192 ? 30.944 -7.893 -14.373 1.00 50.56 192 GLY A CA 1
ATOM 1478 C C . GLY A 1 192 ? 32.359 -7.867 -14.963 1.00 50.56 192 GLY A C 1
ATOM 1479 O O . GLY A 1 192 ? 32.673 -7.110 -15.877 1.00 50.56 192 GLY A O 1
ATOM 1480 N N . ARG A 1 193 ? 33.217 -8.782 -14.495 1.00 50.22 193 ARG A N 1
ATOM 1481 C CA . ARG A 1 193 ? 34.565 -9.053 -15.048 1.00 50.22 193 ARG A CA 1
ATOM 1482 C C . ARG A 1 193 ? 34.537 -9.650 -16.472 1.00 50.22 193 ARG A C 1
ATOM 1484 O O . ARG A 1 193 ? 35.595 -9.960 -17.016 1.00 50.22 193 ARG A O 1
ATOM 1491 N N . ALA A 1 194 ? 33.346 -9.863 -17.035 1.00 50.12 194 ALA A N 1
ATOM 1492 C CA . ALA A 1 194 ? 33.123 -10.472 -18.338 1.00 50.12 194 ALA A CA 1
ATOM 1493 C C . ALA A 1 194 ? 33.254 -9.429 -19.468 1.00 50.12 194 ALA A C 1
ATOM 1495 O O . ALA A 1 194 ? 32.817 -8.287 -19.310 1.00 50.12 194 ALA A O 1
ATOM 1496 N N . PRO A 1 195 ? 33.872 -9.788 -20.608 1.00 52.69 195 PRO A N 1
ATOM 1497 C CA . PRO A 1 195 ? 34.021 -8.880 -21.736 1.00 52.69 195 PRO A CA 1
ATOM 1498 C C . PRO A 1 195 ? 32.653 -8.499 -22.309 1.00 52.69 195 PRO A C 1
ATOM 1500 O O . PRO A 1 195 ? 31.786 -9.356 -22.492 1.00 52.69 195 PRO A O 1
ATOM 1503 N N . ARG A 1 196 ? 32.488 -7.210 -22.635 1.00 56.97 196 ARG A N 1
ATOM 1504 C CA . ARG A 1 196 ? 31.336 -6.708 -23.395 1.00 56.97 196 ARG A CA 1
ATOM 15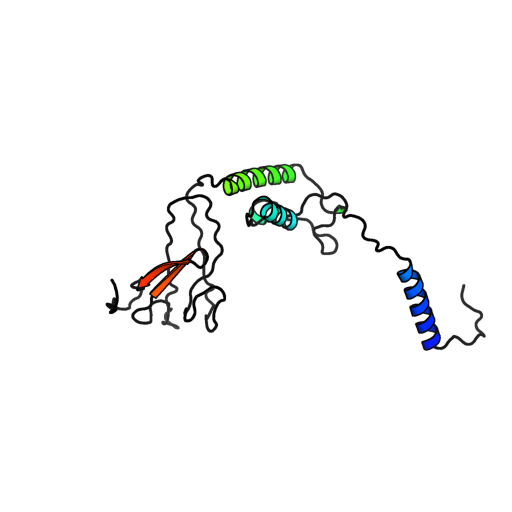05 C C . ARG A 1 196 ? 31.184 -7.551 -24.656 1.00 56.97 196 ARG A C 1
ATOM 1507 O O . ARG A 1 196 ? 32.091 -7.581 -25.485 1.00 56.97 196 ARG A O 1
ATOM 1514 N N . THR A 1 197 ? 30.075 -8.264 -24.762 1.00 57.09 197 THR A N 1
ATOM 1515 C CA . THR A 1 197 ? 29.756 -9.087 -25.925 1.00 57.09 197 THR A CA 1
ATOM 1516 C C . THR A 1 197 ? 28.781 -8.296 -26.785 1.00 57.09 197 THR A C 1
ATOM 1518 O O . THR A 1 197 ? 27.746 -7.861 -26.296 1.00 57.09 197 THR A O 1
ATOM 1521 N N . GLU A 1 198 ? 29.129 -8.048 -28.048 1.00 59.00 198 GLU A N 1
ATOM 1522 C CA . GLU A 1 198 ? 28.205 -7.425 -28.999 1.00 59.00 198 GLU A CA 1
ATOM 1523 C C . GLU A 1 198 ? 27.117 -8.439 -29.357 1.00 59.00 198 GLU A C 1
ATOM 1525 O O . GLU A 1 198 ? 27.387 -9.473 -29.974 1.00 59.00 198 GLU A O 1
ATOM 1530 N N . CYS A 1 199 ? 25.891 -8.160 -28.928 1.00 63.53 199 CYS A N 1
ATOM 1531 C CA . CYS A 1 199 ? 24.751 -9.029 -29.165 1.00 63.53 199 CYS A CA 1
ATOM 1532 C C . CYS A 1 199 ? 24.142 -8.750 -30.545 1.00 63.53 199 CYS A C 1
ATOM 1534 O O . CYS A 1 199 ? 23.868 -7.594 -30.881 1.00 63.53 199 CYS A O 1
ATOM 1536 N N . PRO A 1 200 ? 23.941 -9.780 -31.386 1.00 51.91 200 PRO A N 1
ATOM 1537 C CA . PRO A 1 200 ? 23.414 -9.589 -32.727 1.00 51.91 200 PRO A CA 1
ATOM 1538 C C . PRO A 1 200 ? 21.907 -9.309 -32.646 1.00 51.91 200 PRO A C 1
ATOM 1540 O O . PRO A 1 200 ? 21.107 -10.239 -32.611 1.00 51.91 200 PRO A O 1
ATOM 1543 N N . GLY A 1 201 ? 21.506 -8.034 -32.610 1.00 53.88 201 GLY A N 1
ATOM 1544 C CA . GLY A 1 201 ? 20.079 -7.681 -32.616 1.00 53.88 201 GLY A CA 1
ATOM 1545 C C . GLY A 1 201 ? 19.689 -6.240 -32.281 1.00 53.88 201 GLY A C 1
ATOM 1546 O O . GLY A 1 201 ? 18.554 -5.874 -32.574 1.00 53.88 201 GLY A O 1
ATOM 1547 N N . GLY A 1 202 ? 20.582 -5.414 -31.726 1.00 46.34 202 GLY A N 1
ATOM 1548 C CA . GLY A 1 202 ? 20.249 -4.035 -31.349 1.00 46.34 202 GLY A CA 1
ATOM 1549 C C . GLY A 1 202 ? 19.931 -3.134 -32.551 1.00 46.34 202 GLY A C 1
ATOM 1550 O O . GLY A 1 202 ? 20.833 -2.755 -33.301 1.00 46.34 202 GLY A O 1
ATOM 1551 N N . ARG A 1 203 ? 18.653 -2.788 -32.729 1.00 33.41 203 ARG A N 1
ATOM 1552 C CA . ARG A 1 203 ? 18.181 -1.617 -33.481 1.00 33.41 203 ARG A CA 1
ATOM 1553 C C . ARG A 1 203 ? 17.431 -0.697 -32.540 1.00 33.41 203 ARG A C 1
ATOM 1555 O O . ARG A 1 203 ? 16.670 -1.242 -31.714 1.00 33.41 203 ARG A O 1
#

Radius of gyration: 30.2 Å; chains: 1; bounding box: 70×63×78 Å

Sequence (203 aa):
MMPPAELRRPDPATYQAMVDWLESELDRDAPPYTPAPGLHRLNRTEYANSIQDLLDLPIDPAKYLPSDDSTSGFDNIAGALGISSTLVEAYVTAAQKISRLALGEPEDPTLVVYRAREDTSQDYQVEGLPFGTRGGLLVEHLFPSDGDYTVTVTPIFGDNMTPIGFGSVPCEQIEFLLDDQRLALMDWNGGGRAPRTECPGGR

pLDDT: mean 81.56, std 12.65, range [33.41, 96.12]

Foldseek 3Di:
DDDDPPDDDDDPVVVVVVVVVVVCVCVVPDDPPPPPQPDADDALVRVQVVLCVPLVDHDRSVVQAPHADDDPNDRSRRVRHDDDPVRVVSVVVSCVVSVQQSVQPDDDDDDDDDDDDPPDQPPDDDPLDDPPDGDDDDDDDRDSHDDDDDDDDDWDAADPVGRDTPPPDAFDWDWDDDPSDTPDIGGPQDDDPDDRDDDPDDD

Secondary structure (DSSP, 8-state):
-PPPTTSPPPPHHHHHHHHHHHHHHHHHH-----PPPPP----HHHHHHHHHHHH-----GGGTSPPPPPBTTBS--TTT----HHHHHHHHHHHHHHHHHHTT-------------TT----SPPTTSPTT--S--------SSSS------------SS----TT-STT-EEEEEETTEEEEEEE---SSSSPPP--TT--